Protein AF-A0A9C8ADL3-F1 (afdb_monomer_lite)

Radius of gyration: 24.38 Å; chains: 1; bounding box: 55×77×60 Å

Secondary structure (DSSP, 8-state):
----------------------S--HHIIIIIHHHIIIIIHHHHEEEHHHHHHHIIIIITTSS-EEEETTEE--HHHHHHHHTSTTTS-TTS-GGGSHHHHTTB-GGGT----TT--SBS-TT-HHHHHHHHHHHHHHHHS---PPPPPHHHHHIIIIIHHHHHHTTTT-HHHHSTTSSSS---PPPPTTS---HHHHHHHHHHHH-SSS----TTS-GGG-HHHHTTS-GGGT----TT-SSSS-S-TTSHHHHHHHHHHHHHHHHHHHH-EETTEE---TTT-TT-----

Structure (mmCIF, N/CA/C/O backbone):
data_AF-A0A9C8ADL3-F1
#
_entry.id   AF-A0A9C8ADL3-F1
#
loop_
_atom_site.group_PDB
_atom_site.id
_atom_site.type_symbol
_atom_site.label_atom_id
_atom_site.label_alt_id
_atom_site.label_comp_id
_atom_site.label_asym_id
_atom_site.label_entity_id
_atom_site.label_seq_id
_atom_site.pdbx_PDB_ins_code
_atom_site.Cartn_x
_atom_site.Cartn_y
_atom_site.Cartn_z
_atom_site.occupancy
_atom_site.B_iso_or_equiv
_atom_site.auth_seq_id
_atom_site.auth_comp_id
_atom_site.auth_asym_id
_atom_site.auth_atom_id
_atom_site.pdbx_PDB_model_num
ATOM 1 N N . MET A 1 1 ? -9.160 61.317 -14.140 1.00 35.12 1 MET A N 1
ATOM 2 C CA . MET A 1 1 ? -10.364 60.734 -14.774 1.00 35.12 1 MET A CA 1
ATOM 3 C C . MET A 1 1 ? -10.102 59.266 -15.064 1.00 35.12 1 MET A C 1
ATOM 5 O O . MET A 1 1 ? -9.195 58.989 -15.830 1.00 35.12 1 MET A O 1
ATOM 9 N N . GLY A 1 2 ? -10.900 58.377 -14.459 1.00 31.22 2 GLY A N 1
ATOM 10 C CA . GLY A 1 2 ? -11.045 56.953 -14.808 1.00 31.22 2 GLY A CA 1
ATOM 11 C C . GLY A 1 2 ? -9.934 56.020 -14.309 1.00 31.22 2 GLY A C 1
ATOM 12 O O . GLY A 1 2 ? -8.771 56.368 -14.370 1.00 31.22 2 GLY A O 1
ATOM 13 N N . LYS A 1 3 ? -10.192 54.815 -13.805 1.00 31.92 3 LYS A N 1
ATOM 14 C CA . LYS A 1 3 ? -11.420 54.068 -13.500 1.00 31.92 3 LYS A CA 1
ATOM 15 C C . LYS A 1 3 ? -11.021 53.082 -12.393 1.00 31.92 3 LYS A C 1
ATOM 17 O O . LYS A 1 3 ? -10.017 52.392 -12.513 1.00 31.92 3 LYS A O 1
ATOM 22 N N . CYS A 1 4 ? -11.799 53.054 -11.317 1.00 30.00 4 CYS A N 1
ATOM 23 C CA . CYS A 1 4 ? -11.664 52.102 -10.221 1.00 30.00 4 CYS A CA 1
ATOM 24 C C . CYS A 1 4 ? -12.138 50.728 -10.722 1.00 30.00 4 CYS A C 1
ATOM 26 O O . CYS A 1 4 ? -13.312 50.577 -11.069 1.00 30.00 4 CYS A O 1
ATOM 28 N N . LEU A 1 5 ? -11.227 49.757 -10.829 1.00 31.70 5 LEU A N 1
ATOM 29 C CA . LEU A 1 5 ? -11.566 48.381 -11.180 1.00 31.70 5 LEU A CA 1
ATOM 30 C C . LEU A 1 5 ? -12.008 47.661 -9.899 1.00 31.70 5 LEU A C 1
ATOM 32 O O . LEU A 1 5 ? -11.201 47.349 -9.028 1.00 31.70 5 LEU A O 1
ATOM 36 N N . LYS A 1 6 ? -13.320 47.457 -9.765 1.00 31.28 6 LYS A N 1
ATOM 37 C CA . LYS A 1 6 ? -13.919 46.582 -8.753 1.00 31.28 6 LYS A CA 1
ATOM 38 C C . LYS A 1 6 ? -13.510 45.139 -9.058 1.00 31.28 6 LYS A C 1
ATOM 40 O O . LYS A 1 6 ? -14.030 44.554 -10.004 1.00 31.28 6 LYS A O 1
ATOM 45 N N . CYS A 1 7 ? -12.627 44.562 -8.247 1.00 29.12 7 CYS A N 1
ATOM 46 C CA . CYS A 1 7 ? -12.485 43.111 -8.165 1.00 29.12 7 CYS A CA 1
ATOM 47 C C . CYS A 1 7 ? -13.755 42.547 -7.520 1.00 29.12 7 CYS A C 1
ATOM 49 O O . CYS A 1 7 ? -14.007 42.739 -6.331 1.00 29.12 7 CYS A O 1
ATOM 51 N N . ILE A 1 8 ? -14.584 41.893 -8.331 1.00 31.95 8 ILE A N 1
ATOM 52 C CA . ILE A 1 8 ? -15.700 41.077 -7.863 1.00 31.95 8 ILE A CA 1
ATOM 53 C C . ILE A 1 8 ? -15.078 39.789 -7.322 1.00 31.95 8 ILE A C 1
ATOM 55 O O . ILE A 1 8 ? -14.715 38.898 -8.084 1.00 31.95 8 ILE A O 1
ATOM 59 N N . PHE A 1 9 ? -14.916 39.707 -6.002 1.00 27.59 9 PHE A N 1
ATOM 60 C CA . PHE A 1 9 ? -14.673 38.435 -5.334 1.00 27.59 9 PHE A CA 1
ATOM 61 C C . PHE A 1 9 ? -15.978 37.641 -5.371 1.00 27.59 9 PHE A C 1
ATOM 63 O O . PHE A 1 9 ? -16.888 37.876 -4.576 1.00 27.59 9 PHE A O 1
ATOM 70 N N . ILE A 1 10 ? -16.084 36.712 -6.320 1.00 32.97 10 ILE A N 1
ATOM 71 C CA . ILE A 1 10 ? -17.058 35.627 -6.232 1.00 32.97 10 ILE A CA 1
ATOM 72 C C . ILE A 1 10 ? -16.533 34.712 -5.127 1.00 32.97 10 ILE A C 1
ATOM 74 O O . ILE A 1 10 ? -15.647 33.890 -5.346 1.00 32.97 10 ILE A O 1
ATOM 78 N N . SER A 1 11 ? -17.021 34.925 -3.906 1.00 32.59 11 SER A N 1
ATOM 79 C CA . SER A 1 11 ? -16.820 33.985 -2.811 1.00 32.59 11 SER A CA 1
ATOM 80 C C . SER A 1 11 ? -17.610 32.728 -3.162 1.00 32.59 11 SER A C 1
ATOM 82 O O . SER A 1 11 ? -18.823 32.663 -2.971 1.00 32.59 11 SER A O 1
ATOM 84 N N . ALA A 1 12 ? -16.931 31.748 -3.753 1.00 33.59 12 ALA A N 1
ATOM 85 C CA . ALA A 1 12 ? -17.416 30.383 -3.753 1.00 33.59 12 ALA A CA 1
ATOM 86 C C . ALA A 1 12 ? -17.357 29.919 -2.297 1.00 33.59 12 ALA A C 1
ATOM 88 O O . ALA A 1 12 ? -16.305 29.525 -1.794 1.00 33.59 12 ALA A O 1
ATOM 89 N N . SER A 1 13 ? -18.477 30.049 -1.588 1.00 33.00 13 SER A N 1
ATOM 90 C CA . SER A 1 13 ? -18.679 29.361 -0.324 1.00 33.00 13 SER A CA 1
ATOM 91 C C . SER A 1 13 ? -18.608 27.865 -0.615 1.00 33.00 13 SER A C 1
ATOM 93 O O . SER A 1 13 ? -19.588 27.253 -1.033 1.00 33.00 13 SER A O 1
ATOM 95 N N . ILE A 1 14 ? -17.420 27.288 -0.440 1.00 35.03 14 ILE A N 1
ATOM 96 C CA . ILE A 1 14 ? -17.261 25.852 -0.265 1.00 35.03 14 ILE A CA 1
ATOM 97 C C . ILE A 1 14 ? -18.040 25.537 1.003 1.00 35.03 14 ILE A C 1
ATOM 99 O O . ILE A 1 14 ? -17.614 25.842 2.117 1.00 35.03 14 ILE A O 1
ATOM 103 N N . VAL A 1 15 ? -19.235 24.987 0.818 1.00 29.53 15 VAL A N 1
ATOM 104 C CA . VAL A 1 15 ? -19.944 24.294 1.880 1.00 29.53 15 VAL A CA 1
ATOM 105 C C . VAL A 1 15 ? -19.078 23.082 2.200 1.00 29.53 15 VAL A C 1
ATOM 107 O O . VAL A 1 15 ? -19.139 22.063 1.518 1.00 29.53 15 VAL A O 1
ATOM 110 N N . LEU A 1 16 ? -18.209 23.224 3.202 1.00 33.91 16 LEU A N 1
ATOM 111 C CA . LEU A 1 16 ? -17.636 22.093 3.916 1.00 33.91 16 LEU A CA 1
ATOM 112 C C . LEU A 1 16 ? -18.820 21.369 4.549 1.00 33.91 16 LEU A C 1
ATOM 114 O O . LEU A 1 16 ? -19.292 21.727 5.628 1.00 33.91 16 LEU A O 1
ATOM 118 N N . MET A 1 17 ? -19.353 20.394 3.823 1.00 30.91 17 MET A N 1
ATOM 119 C CA . MET A 1 17 ? -20.329 19.463 4.350 1.00 30.91 17 MET A CA 1
ATOM 120 C C . MET A 1 17 ? -19.563 18.564 5.321 1.00 30.91 17 MET A C 1
ATOM 122 O O . MET A 1 17 ? -19.036 17.520 4.954 1.00 30.91 17 MET A O 1
ATOM 126 N N . SER A 1 18 ? -19.412 19.039 6.557 1.00 35.31 18 SER A N 1
ATOM 127 C CA . SER A 1 18 ? -18.932 18.229 7.667 1.00 35.31 18 SER A CA 1
ATOM 128 C C . SER A 1 18 ? -19.990 17.159 7.909 1.00 35.31 18 SER A C 1
ATOM 130 O O . SER A 1 18 ? -20.979 17.398 8.602 1.00 35.31 18 SER A O 1
ATOM 132 N N . CYS A 1 19 ? -19.827 15.995 7.279 1.00 38.03 19 CYS A N 1
ATOM 133 C CA . CYS A 1 19 ? -20.552 14.796 7.669 1.00 38.03 19 CYS A CA 1
ATOM 134 C C . CYS A 1 19 ? -20.162 14.505 9.118 1.00 38.03 19 CYS A C 1
ATOM 136 O O . CYS A 1 19 ? -19.070 14.006 9.389 1.00 38.03 19 CYS A O 1
ATOM 138 N N . ASN A 1 20 ? -21.035 14.861 10.060 1.00 43.66 20 ASN A N 1
ATOM 139 C CA . ASN A 1 20 ? -20.911 14.433 11.444 1.00 43.66 20 ASN A CA 1
ATOM 140 C C . ASN A 1 20 ? -21.044 12.905 11.461 1.00 43.66 20 ASN A C 1
ATOM 142 O O . ASN A 1 20 ? -22.150 12.372 11.455 1.00 43.66 20 ASN A O 1
ATOM 146 N N . LYS A 1 21 ? -19.904 12.207 11.429 1.00 56.41 21 LYS A N 1
ATOM 147 C CA . LYS A 1 21 ? -19.811 10.764 11.652 1.00 56.41 21 LYS A CA 1
ATOM 148 C C . LYS A 1 21 ? -20.147 10.525 13.138 1.00 56.41 21 LYS A C 1
ATOM 150 O O . LYS A 1 21 ? -19.269 10.653 13.989 1.00 56.41 21 LYS A O 1
ATOM 155 N N . THR A 1 22 ? -21.421 10.302 13.469 1.00 55.00 22 THR A N 1
ATOM 156 C CA . THR A 1 22 ? -21.892 10.069 14.849 1.00 55.00 22 THR A CA 1
ATOM 157 C C . THR A 1 22 ? -21.856 8.584 15.214 1.00 55.00 22 THR A C 1
ATOM 159 O O . THR A 1 22 ? -21.991 7.713 14.360 1.00 55.00 22 THR A O 1
ATOM 162 N N . SER A 1 23 ? -21.677 8.297 16.504 1.00 56.31 23 SER A N 1
ATOM 163 C CA . SER A 1 23 ? -21.454 6.963 17.078 1.00 56.31 23 SER A CA 1
ATOM 164 C C . SER A 1 23 ? -22.718 6.123 17.322 1.00 56.31 23 SER A C 1
ATOM 166 O O . SER A 1 23 ? -22.637 5.112 18.017 1.00 56.31 23 SER A O 1
ATOM 168 N N . ASP A 1 24 ? -23.869 6.465 16.730 1.00 60.22 24 ASP A N 1
ATOM 169 C CA . ASP A 1 24 ? -25.146 5.740 16.922 1.00 60.22 24 ASP A CA 1
ATOM 170 C C . ASP A 1 24 ? -25.152 4.310 16.323 1.00 60.22 24 ASP A C 1
ATOM 172 O O . ASP A 1 24 ? -26.177 3.622 16.285 1.00 60.22 24 ASP A O 1
ATOM 176 N N . ASP A 1 25 ? -23.998 3.818 15.868 1.00 76.00 25 ASP A N 1
ATOM 177 C CA . ASP A 1 25 ? -23.827 2.459 15.386 1.00 76.00 25 ASP A CA 1
ATOM 178 C C . ASP A 1 25 ? -23.813 1.453 16.556 1.00 76.00 25 ASP A C 1
ATOM 180 O O . ASP A 1 25 ? -22.826 1.249 17.276 1.00 76.00 25 ASP A O 1
ATOM 184 N N . THR A 1 26 ? -24.951 0.774 16.722 1.00 87.44 26 THR A N 1
ATOM 185 C CA . THR A 1 26 ? -25.123 -0.301 17.708 1.00 87.44 26 THR A CA 1
ATOM 186 C C . THR A 1 26 ? -24.165 -1.469 17.449 1.00 87.44 26 THR A C 1
ATOM 188 O O . THR A 1 26 ? -23.713 -2.104 18.403 1.00 87.44 26 THR A O 1
ATOM 191 N N . PHE A 1 27 ? -23.809 -1.762 16.193 1.00 94.19 27 PHE A N 1
ATOM 192 C CA . PHE A 1 27 ? -22.836 -2.806 15.867 1.00 94.19 27 PHE A CA 1
ATOM 193 C C . PHE A 1 27 ? -21.442 -2.405 16.347 1.00 94.19 27 PHE A C 1
ATOM 195 O O . PHE A 1 27 ? -20.792 -3.191 17.036 1.00 94.19 27 PHE A O 1
ATOM 202 N N . PHE A 1 28 ? -21.009 -1.172 16.070 1.00 95.75 28 PHE A N 1
ATOM 203 C CA . PHE A 1 28 ? -19.722 -0.669 16.556 1.00 95.75 28 PHE A CA 1
ATOM 204 C C . PHE A 1 28 ? -19.628 -0.768 18.083 1.00 95.75 28 PHE A C 1
ATOM 206 O O . PHE A 1 28 ? -18.726 -1.411 18.623 1.00 95.75 28 PHE A O 1
ATOM 213 N N . THR A 1 29 ? -20.623 -0.222 18.781 1.00 94.75 29 THR A N 1
ATOM 214 C CA . THR A 1 29 ? -20.632 -0.176 20.249 1.00 94.75 29 THR A CA 1
ATOM 215 C C . THR A 1 29 ? -20.685 -1.570 20.880 1.00 94.75 29 THR A C 1
ATOM 217 O O . THR A 1 29 ? -20.018 -1.827 21.876 1.00 94.75 29 THR A O 1
ATOM 220 N N . THR A 1 30 ? -21.462 -2.503 20.320 1.00 95.69 30 THR A N 1
ATOM 221 C CA . THR A 1 30 ? -21.682 -3.818 20.956 1.00 95.69 30 THR A CA 1
ATOM 222 C C . THR A 1 30 ? -20.749 -4.923 20.469 1.00 95.69 30 THR A C 1
ATOM 224 O O . THR A 1 30 ? -20.631 -5.948 21.143 1.00 95.69 30 THR A O 1
ATOM 227 N N . LYS A 1 31 ? -20.110 -4.760 19.304 1.00 97.50 31 LYS A N 1
ATOM 228 C CA . LYS A 1 31 ? -19.266 -5.791 18.676 1.00 97.50 31 LYS A CA 1
ATOM 229 C C . LYS A 1 31 ? -17.822 -5.352 18.487 1.00 97.50 31 LYS A C 1
ATOM 231 O O . LYS A 1 31 ? -16.934 -6.160 18.722 1.00 97.50 31 LYS A O 1
ATOM 236 N N . VAL A 1 32 ? -17.578 -4.100 18.104 1.00 98.00 32 VAL A N 1
ATOM 237 C CA . VAL A 1 32 ? -16.222 -3.608 17.806 1.00 98.00 32 VAL A CA 1
ATOM 238 C C . VAL A 1 32 ? -15.523 -3.085 19.054 1.00 98.00 32 VAL A C 1
ATOM 240 O O . VAL A 1 32 ? -14.397 -3.495 19.324 1.00 98.00 32 VAL A O 1
ATOM 243 N N . VAL A 1 33 ? -16.186 -2.246 19.854 1.00 97.38 33 VAL A N 1
ATOM 244 C CA . VAL A 1 33 ? -15.619 -1.692 21.100 1.00 97.38 33 VAL A CA 1
ATOM 245 C C . VAL A 1 33 ? -15.047 -2.785 22.019 1.00 97.38 33 VAL A C 1
ATOM 247 O O . VAL A 1 33 ? -13.890 -2.647 22.415 1.00 97.38 33 VAL A O 1
ATOM 250 N N . PRO A 1 34 ? -15.735 -3.919 22.282 1.00 97.69 34 PRO A N 1
ATOM 251 C CA . PRO A 1 34 ? -15.157 -4.999 23.088 1.00 97.69 34 PRO A CA 1
ATOM 252 C C . PRO A 1 34 ? -13.870 -5.605 22.505 1.00 97.69 34 PRO A C 1
ATOM 254 O O . PRO A 1 34 ? -13.001 -6.048 23.252 1.00 97.69 34 PRO A O 1
ATOM 257 N N . ILE A 1 35 ? -13.724 -5.640 21.177 1.00 98.06 35 ILE A N 1
ATOM 258 C CA . ILE A 1 35 ? -12.505 -6.134 20.522 1.00 98.06 35 ILE A CA 1
ATOM 259 C C . ILE A 1 35 ? -11.363 -5.137 20.740 1.00 98.06 35 ILE A C 1
ATOM 261 O O . ILE A 1 35 ? -10.262 -5.544 21.111 1.00 98.06 35 ILE A O 1
ATOM 265 N N . LEU A 1 36 ? -11.631 -3.838 20.562 1.00 97.50 36 LEU A N 1
ATOM 266 C CA . LEU A 1 36 ? -10.644 -2.776 20.775 1.00 97.50 36 LEU A CA 1
ATOM 267 C C . LEU A 1 36 ? -10.179 -2.724 22.238 1.00 97.50 36 LEU A C 1
ATOM 269 O O . LEU A 1 36 ? -8.977 -2.625 22.486 1.00 97.50 36 LEU A O 1
ATOM 273 N N . GLU A 1 37 ? -11.099 -2.876 23.193 1.00 96.81 37 GLU A N 1
ATOM 274 C CA . GLU A 1 37 ? -10.783 -3.016 24.621 1.00 96.81 37 GLU A CA 1
ATOM 275 C C . GLU A 1 37 ? -9.851 -4.204 24.883 1.00 96.81 37 GLU A C 1
ATOM 277 O O . GLU A 1 37 ? -8.796 -4.054 25.493 1.00 96.81 37 GLU A O 1
ATOM 282 N N . ASN A 1 38 ? -10.212 -5.391 24.396 1.00 96.50 38 ASN A N 1
ATOM 283 C CA . ASN A 1 38 ? -9.509 -6.617 24.767 1.00 96.50 38 ASN A CA 1
ATOM 284 C C . ASN A 1 38 ? -8.171 -6.809 24.043 1.00 96.50 38 ASN A C 1
ATOM 286 O O . ASN A 1 38 ? -7.288 -7.480 24.575 1.00 96.50 38 ASN A O 1
ATOM 290 N N . LYS A 1 39 ? -8.031 -6.288 22.819 1.00 95.94 39 LYS A N 1
ATOM 291 C CA . LYS A 1 39 ? -6.870 -6.573 21.960 1.00 95.94 39 LYS A CA 1
ATOM 292 C C . LYS A 1 39 ? -5.992 -5.362 21.670 1.00 95.94 39 LYS A C 1
ATOM 294 O O . LYS A 1 39 ? -4.806 -5.537 21.417 1.00 95.94 39 LYS A O 1
ATOM 299 N N . CYS A 1 40 ? -6.542 -4.148 21.689 1.00 96.44 40 CYS A N 1
ATOM 300 C CA . CYS A 1 40 ? -5.821 -2.946 21.254 1.00 96.44 40 CYS A CA 1
ATOM 301 C C . CYS A 1 40 ? -5.490 -1.998 22.415 1.00 96.44 40 CYS A C 1
ATOM 303 O O . CYS A 1 40 ? -4.485 -1.285 22.366 1.00 96.44 40 CYS A O 1
ATOM 305 N N . ALA A 1 41 ? -6.303 -1.998 23.472 1.00 96.38 41 ALA A N 1
ATOM 306 C CA . ALA A 1 41 ? -6.219 -1.027 24.557 1.00 96.38 41 ALA A CA 1
ATOM 307 C C . ALA A 1 41 ? -4.901 -1.080 25.344 1.00 96.38 41 ALA A C 1
ATOM 309 O O . ALA A 1 41 ? -4.466 -0.059 25.859 1.00 96.38 41 ALA A O 1
ATOM 310 N N . THR A 1 42 ? -4.203 -2.220 25.373 1.00 94.06 42 THR A N 1
ATOM 311 C CA . THR A 1 42 ? -2.882 -2.324 26.017 1.00 94.06 42 THR A CA 1
ATOM 312 C C . THR A 1 42 ? -1.851 -1.352 25.432 1.00 94.06 42 THR A C 1
ATOM 314 O O . THR A 1 42 ? -0.973 -0.891 26.156 1.00 94.06 42 THR A O 1
ATOM 317 N N . CYS A 1 43 ? -1.940 -1.035 24.135 1.00 95.25 43 CYS A N 1
ATOM 318 C CA . CYS A 1 43 ? -1.012 -0.113 23.469 1.00 95.25 43 CYS A CA 1
ATOM 319 C C . CYS A 1 43 ? -1.649 1.226 23.086 1.00 95.25 43 CYS A C 1
ATOM 321 O O . CYS A 1 43 ? -0.930 2.216 22.966 1.00 95.25 43 CYS A O 1
ATOM 323 N N . HIS A 1 44 ? -2.965 1.251 22.871 1.00 96.19 44 HIS A N 1
ATOM 324 C CA . HIS A 1 44 ? -3.696 2.411 22.353 1.00 96.19 44 HIS A CA 1
ATOM 325 C C . HIS A 1 44 ? -4.619 3.068 23.389 1.00 96.19 44 HIS A C 1
ATOM 327 O O . HIS A 1 44 ? -5.090 4.184 23.187 1.00 96.19 44 HIS A O 1
ATOM 333 N N . GLY A 1 45 ? -4.879 2.394 24.505 1.00 96.88 45 GLY A N 1
ATOM 334 C CA . GLY A 1 45 ? -5.699 2.920 25.580 1.00 96.88 45 GLY A CA 1
ATOM 335 C C . GLY A 1 45 ? -4.887 3.785 26.535 1.00 96.88 45 GLY A C 1
ATOM 336 O O . GLY A 1 45 ? -3.793 3.410 26.954 1.00 96.88 45 GLY A O 1
ATOM 337 N N . ILE A 1 46 ? -5.432 4.944 26.884 1.00 97.75 46 ILE A N 1
ATOM 338 C CA . ILE A 1 46 ? -4.820 5.905 27.802 1.00 97.75 46 ILE A CA 1
ATOM 339 C C . ILE A 1 46 ? -5.824 6.188 28.916 1.00 97.75 46 ILE A C 1
ATOM 341 O O . ILE A 1 46 ? -6.975 6.493 28.628 1.00 97.75 46 ILE A O 1
ATOM 345 N N . GLU A 1 47 ? -5.418 6.115 30.182 1.00 96.94 47 GLU A N 1
ATOM 346 C CA . GLU A 1 47 ? -6.326 6.428 31.295 1.00 96.94 47 GLU A CA 1
ATOM 347 C C . GLU A 1 47 ? -6.902 7.848 31.165 1.00 96.94 47 GLU A C 1
ATOM 349 O O . GLU A 1 47 ? -6.174 8.798 30.863 1.00 96.94 47 GLU A O 1
ATOM 354 N N . GLN A 1 48 ? -8.208 7.985 31.408 1.00 96.12 48 GLN A N 1
ATOM 355 C CA . GLN A 1 48 ? -9.012 9.186 31.156 1.00 96.12 48 GLN A CA 1
ATOM 356 C C . GLN A 1 48 ? -8.391 10.438 31.779 1.00 96.12 48 GLN A C 1
ATOM 358 O O . GLN A 1 48 ? -8.319 11.477 31.128 1.00 96.12 48 GLN A O 1
ATOM 363 N N . ASP A 1 49 ? -7.872 10.323 33.002 1.00 96.25 49 ASP A N 1
ATOM 364 C CA . ASP A 1 49 ? -7.259 11.434 33.740 1.00 96.25 49 ASP A CA 1
ATOM 365 C C . ASP A 1 49 ? -5.951 11.938 33.095 1.00 96.25 49 ASP A C 1
ATOM 367 O O . ASP A 1 49 ? -5.477 13.034 33.391 1.00 96.25 49 ASP A O 1
ATOM 371 N N . SER A 1 50 ? -5.348 11.138 32.210 1.00 96.62 50 SER A N 1
ATOM 372 C CA . SER A 1 50 ? -4.133 11.473 31.459 1.00 96.62 50 SER A CA 1
ATOM 373 C C . SER A 1 50 ? -4.389 11.752 29.977 1.00 96.62 50 SER A C 1
ATOM 375 O O . SER A 1 50 ? -3.488 12.265 29.309 1.00 96.62 50 SER A O 1
ATOM 377 N N . TYR A 1 51 ? -5.578 11.432 29.456 1.00 96.25 51 TYR A N 1
ATOM 378 C CA . TYR A 1 51 ? -5.863 11.447 28.021 1.00 96.25 51 TYR A CA 1
ATOM 379 C C . TYR A 1 51 ? -5.687 12.835 27.399 1.00 96.25 51 TYR A C 1
ATOM 381 O O . TYR A 1 51 ? -4.892 12.986 26.475 1.00 96.25 51 TYR A O 1
ATOM 389 N N . ASP A 1 52 ? -6.322 13.869 27.954 1.00 95.12 52 ASP A N 1
ATOM 390 C CA . ASP A 1 52 ? -6.263 15.224 27.383 1.00 95.12 52 ASP A CA 1
ATOM 391 C C . ASP A 1 52 ? -4.828 15.761 27.327 1.00 95.12 52 ASP A C 1
ATOM 393 O O . ASP A 1 52 ? -4.391 16.331 26.326 1.00 95.12 52 ASP A O 1
ATOM 397 N N . LYS A 1 53 ? -4.046 15.514 28.386 1.00 96.88 53 LYS A N 1
ATOM 398 C CA . LYS A 1 53 ? -2.629 15.891 28.439 1.00 96.88 53 LYS A CA 1
ATOM 399 C C . LYS A 1 53 ? -1.796 15.101 27.429 1.00 96.88 53 LYS A C 1
ATOM 401 O O . LYS A 1 53 ? -0.880 15.660 26.827 1.00 96.88 53 LYS A O 1
ATOM 406 N N . PHE A 1 54 ? -2.085 13.811 27.261 1.00 96.50 54 PHE A N 1
ATOM 407 C CA . PHE A 1 54 ? -1.413 12.965 26.281 1.00 96.50 54 PHE A CA 1
ATOM 408 C C . PHE A 1 54 ? -1.686 13.462 24.855 1.00 96.50 54 PHE A C 1
ATOM 410 O O . PHE A 1 54 ? -0.741 13.647 24.084 1.00 96.50 54 PHE A O 1
ATOM 417 N N . MET A 1 55 ? -2.938 13.779 24.524 1.00 95.31 55 MET A N 1
ATOM 418 C CA . MET A 1 55 ? -3.312 14.310 23.211 1.00 95.31 55 MET A CA 1
ATOM 419 C C . MET A 1 55 ? -2.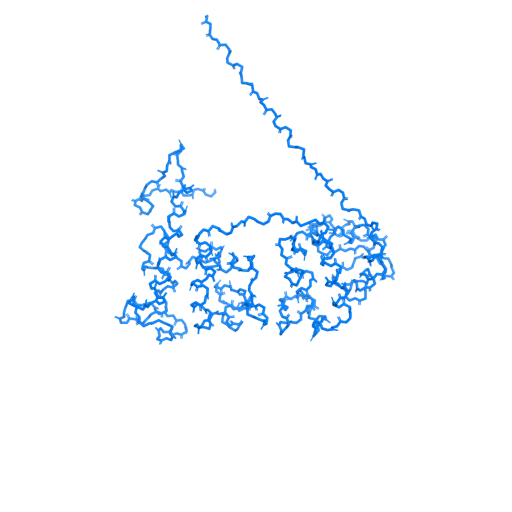675 15.680 22.946 1.00 95.31 55 MET A C 1
ATOM 421 O O . MET A 1 55 ? -2.021 15.853 21.916 1.00 95.31 55 MET A O 1
ATOM 425 N N . ALA A 1 56 ? -2.716 16.592 23.926 1.00 95.50 56 ALA A N 1
ATOM 426 C CA . ALA A 1 56 ? -2.087 17.915 23.843 1.00 95.50 56 ALA A CA 1
ATOM 427 C C . ALA A 1 56 ? -0.553 17.879 23.667 1.00 95.50 56 ALA A C 1
ATOM 429 O O . ALA A 1 56 ? 0.053 18.894 23.332 1.00 95.50 56 ALA A O 1
ATOM 430 N N . SER A 1 57 ? 0.096 16.725 23.873 1.00 95.88 57 SER A N 1
ATOM 431 C CA . SER A 1 57 ? 1.535 16.545 23.618 1.00 95.88 57 SER A CA 1
ATOM 432 C C . SER A 1 57 ? 1.883 16.190 22.162 1.00 95.88 57 SER A C 1
ATOM 434 O O . SER A 1 57 ? 3.025 15.836 21.873 1.00 95.88 57 SER A O 1
ATOM 436 N N . GLY A 1 58 ? 0.923 16.322 21.239 1.00 93.94 58 GLY A N 1
ATOM 437 C CA . GLY A 1 58 ? 1.122 16.100 19.804 1.00 93.94 58 GLY A CA 1
ATOM 438 C C . GLY A 1 58 ? 0.760 14.692 19.330 1.00 93.94 58 GLY A C 1
ATOM 439 O O . GLY A 1 58 ? 1.238 14.264 18.282 1.00 93.94 58 GLY A O 1
ATOM 440 N N . ASN A 1 59 ? -0.080 13.974 20.084 1.00 92.94 59 ASN A N 1
ATOM 441 C CA . ASN A 1 59 ? -0.592 12.652 19.695 1.00 92.94 59 ASN A CA 1
ATOM 442 C C . ASN A 1 59 ? -1.950 12.726 18.970 1.00 92.94 59 ASN A C 1
ATOM 444 O O . ASN A 1 59 ? -2.592 11.703 18.735 1.00 92.94 59 ASN A O 1
ATOM 448 N N . GLU A 1 60 ? -2.387 13.927 18.591 1.00 87.62 60 GLU A N 1
ATOM 449 C CA . GLU A 1 60 ? -3.568 14.137 17.753 1.00 87.62 60 GLU A CA 1
ATOM 450 C C . GLU A 1 60 ? -3.445 13.391 16.415 1.00 87.62 60 GLU A C 1
ATOM 452 O O . GLU A 1 60 ? -2.387 13.365 15.787 1.00 87.62 60 GLU A O 1
ATOM 457 N N . GLY A 1 61 ? -4.530 12.739 15.990 1.00 85.06 61 GLY A N 1
ATOM 458 C CA . GLY A 1 61 ? -4.576 11.952 14.752 1.00 85.06 61 GLY A CA 1
ATOM 459 C C . GLY A 1 61 ? -3.962 10.549 14.839 1.00 85.06 61 GLY A C 1
ATOM 460 O O . GLY A 1 61 ? -4.145 9.752 13.917 1.00 85.06 61 GLY A O 1
ATOM 461 N N . TYR A 1 62 ? -3.283 10.190 15.933 1.00 91.44 62 TYR A N 1
ATOM 462 C CA . TYR A 1 62 ? -2.863 8.808 16.183 1.00 91.44 62 TYR A CA 1
ATOM 463 C C . TYR A 1 62 ? -4.011 7.960 16.745 1.00 91.44 62 TYR A C 1
ATOM 465 O O . TYR A 1 62 ? -5.039 8.468 17.190 1.00 91.44 62 TYR A O 1
ATOM 473 N N . PHE A 1 63 ? -3.835 6.639 16.716 1.00 95.31 63 PHE A N 1
ATOM 474 C CA . PHE A 1 63 ? -4.826 5.700 17.229 1.00 95.31 63 PHE A CA 1
ATOM 475 C C . PHE A 1 63 ? -4.713 5.603 18.752 1.00 95.31 63 PHE A C 1
ATOM 477 O O . PHE A 1 63 ? -4.055 4.703 19.259 1.00 95.31 63 PHE A O 1
ATOM 484 N N . TYR A 1 64 ? -5.298 6.546 19.483 1.00 96.06 64 TYR A N 1
ATOM 485 C CA . TYR A 1 64 ? -5.372 6.499 20.943 1.00 96.06 64 TYR A CA 1
ATOM 486 C C . TYR A 1 64 ? -6.778 6.840 21.418 1.00 96.06 64 TYR A C 1
ATOM 488 O O . TYR A 1 64 ? -7.492 7.589 20.755 1.00 96.06 64 TYR A O 1
ATOM 496 N N . PHE A 1 65 ? -7.184 6.269 22.551 1.00 96.25 65 PHE A N 1
ATOM 497 C CA . PHE A 1 65 ? -8.525 6.460 23.096 1.00 96.25 65 PHE A CA 1
ATOM 498 C C . PHE A 1 65 ? -8.545 6.391 24.624 1.00 96.25 65 PHE A C 1
ATOM 500 O O . PHE A 1 65 ? -7.717 5.689 25.218 1.00 96.25 65 PHE A O 1
ATOM 507 N N . PRO A 1 66 ? -9.479 7.109 25.274 1.00 97.12 66 PRO A N 1
ATOM 508 C CA . PRO A 1 66 ? -9.534 7.156 26.720 1.00 97.12 66 PRO A CA 1
ATOM 509 C C . PRO A 1 66 ? -10.128 5.873 27.306 1.00 97.12 66 PRO A C 1
ATOM 511 O O . PRO A 1 66 ? -11.127 5.333 26.818 1.00 97.12 66 PRO A O 1
ATOM 514 N N . LEU A 1 67 ? -9.528 5.427 28.404 1.00 97.50 67 LEU A N 1
ATOM 515 C CA . LEU A 1 67 ? -9.991 4.324 29.227 1.00 97.50 67 LEU A CA 1
ATOM 516 C C . LEU A 1 67 ? -10.345 4.798 30.634 1.00 97.50 67 LEU A C 1
ATOM 518 O O . LEU A 1 67 ? -9.746 5.733 31.155 1.00 97.50 67 LEU A O 1
ATOM 522 N N . LYS A 1 68 ? -11.249 4.085 31.295 1.00 96.88 68 LYS A N 1
ATOM 523 C CA . LYS A 1 68 ? -11.387 4.103 32.750 1.00 96.88 68 LYS A CA 1
ATOM 524 C C . LYS A 1 68 ? -11.510 2.672 33.228 1.00 96.88 68 LYS A C 1
ATOM 526 O O . LYS A 1 68 ? -12.396 1.953 32.771 1.00 96.88 68 LYS A O 1
ATOM 531 N N . GLU A 1 69 ? -10.615 2.255 34.119 1.00 93.06 69 GLU A N 1
ATOM 532 C CA . GLU A 1 69 ? -10.612 0.887 34.663 1.00 93.06 69 GLU A CA 1
ATOM 533 C C . GLU A 1 69 ? -10.567 -0.182 33.548 1.00 93.06 69 GLU A C 1
ATOM 535 O O . GLU A 1 69 ? -11.239 -1.212 33.604 1.00 93.06 69 GLU A O 1
ATOM 540 N N . GLY A 1 70 ? -9.789 0.084 32.490 1.00 89.50 70 GLY A N 1
ATOM 541 C CA . GLY A 1 70 ? -9.637 -0.816 31.342 1.00 89.50 70 GLY A CA 1
ATOM 542 C C . GLY A 1 70 ? -10.812 -0.837 30.354 1.00 89.50 70 GLY A C 1
ATOM 543 O O . GLY A 1 70 ? -10.805 -1.655 29.437 1.00 89.50 70 GLY A O 1
ATOM 544 N N . ARG A 1 71 ? -11.812 0.039 30.515 1.00 96.38 71 ARG A N 1
ATOM 545 C CA . ARG A 1 71 ? -12.969 0.162 29.613 1.00 96.38 71 ARG A CA 1
ATOM 546 C C . ARG A 1 71 ? -12.941 1.461 28.836 1.00 96.38 71 ARG A C 1
ATOM 548 O O . ARG A 1 71 ? -12.580 2.494 29.390 1.00 96.38 71 ARG A O 1
ATOM 555 N N . ILE A 1 72 ? -13.370 1.424 27.581 1.00 96.38 72 ILE A N 1
ATOM 556 C CA . ILE A 1 72 ? -13.556 2.627 26.772 1.00 96.38 72 ILE A CA 1
ATOM 557 C C . ILE A 1 72 ? -14.725 3.419 27.358 1.00 96.38 72 ILE A C 1
ATOM 559 O O . ILE A 1 72 ? -15.837 2.910 27.483 1.00 96.38 72 ILE A O 1
ATOM 563 N N . VAL A 1 73 ? -14.470 4.678 27.710 1.00 94.75 73 VAL A N 1
ATOM 564 C CA . VAL A 1 73 ? -15.477 5.575 28.310 1.00 94.75 73 VAL A CA 1
ATOM 565 C C . VAL A 1 73 ? -16.014 6.633 27.355 1.00 94.75 73 VAL A C 1
ATOM 567 O O . VAL A 1 73 ? -17.031 7.254 27.650 1.00 94.75 73 VAL A O 1
ATOM 570 N N . ASP A 1 74 ? -15.373 6.799 26.200 1.00 94.31 74 ASP A N 1
ATOM 571 C CA . ASP A 1 74 ? -15.795 7.723 25.151 1.00 94.31 74 ASP A CA 1
ATOM 572 C C . ASP A 1 74 ? -15.879 6.989 23.806 1.00 94.31 74 ASP A C 1
ATOM 574 O O . ASP A 1 74 ? -14.908 6.889 23.047 1.00 94.31 74 ASP A O 1
ATOM 578 N N . VAL A 1 75 ? -17.067 6.439 23.536 1.00 94.06 75 VAL A N 1
ATOM 579 C CA . VAL A 1 75 ? -17.368 5.688 22.307 1.00 94.06 75 VAL A CA 1
ATOM 580 C C . VAL A 1 75 ? -17.289 6.588 21.070 1.00 94.06 75 VAL A C 1
ATOM 582 O O . VAL A 1 75 ? -16.881 6.135 20.001 1.00 94.06 75 VAL A O 1
ATOM 585 N N . GLU A 1 76 ? -17.650 7.866 21.199 1.00 93.12 76 GLU A N 1
ATOM 586 C CA . GLU A 1 76 ? -17.618 8.813 20.085 1.00 93.12 76 GLU A CA 1
ATOM 587 C C . GLU A 1 76 ? -16.180 9.094 19.644 1.00 93.12 76 GLU A C 1
ATOM 589 O O . GLU A 1 76 ? -15.878 9.050 18.448 1.00 93.12 76 GLU A O 1
ATOM 594 N N . THR A 1 77 ? -15.276 9.310 20.600 1.00 92.38 77 THR A N 1
ATOM 595 C CA . THR A 1 77 ? -13.853 9.501 20.311 1.00 92.38 77 THR A CA 1
ATOM 596 C C . THR A 1 77 ? -13.243 8.271 19.645 1.00 92.38 77 THR A C 1
ATOM 598 O O . THR A 1 77 ? -12.626 8.413 18.586 1.00 92.38 77 THR A O 1
ATOM 601 N N . ILE A 1 78 ? -13.448 7.058 20.185 1.00 94.12 78 ILE A N 1
ATOM 602 C CA . ILE A 1 78 ? -12.886 5.851 19.551 1.00 94.12 78 ILE A CA 1
ATOM 603 C C . ILE A 1 78 ? -13.476 5.608 18.156 1.00 94.12 78 ILE A C 1
ATOM 605 O O . ILE A 1 78 ? -12.754 5.190 17.251 1.00 94.12 78 ILE A O 1
ATOM 609 N N . TYR A 1 79 ? -14.759 5.908 17.939 1.00 95.06 79 TYR A N 1
ATOM 610 C CA . TYR A 1 79 ? -15.371 5.805 16.617 1.00 95.06 79 TYR A CA 1
ATOM 611 C C . TYR A 1 79 ? -14.668 6.737 15.621 1.00 95.06 79 TYR A C 1
ATOM 613 O O . TYR A 1 79 ? -14.162 6.271 14.599 1.00 95.06 79 TYR A O 1
ATOM 621 N N . LYS A 1 80 ? -14.528 8.027 15.962 1.00 93.00 80 LYS A N 1
ATOM 622 C CA . LYS A 1 80 ? -13.873 9.033 15.108 1.00 93.00 80 LYS A CA 1
ATOM 623 C C . LYS A 1 80 ? -12.428 8.681 14.776 1.00 93.00 80 LYS A C 1
ATOM 625 O O . LYS A 1 80 ? -12.034 8.792 13.616 1.00 93.00 80 LYS A O 1
ATOM 630 N N . VAL A 1 81 ? -11.637 8.241 15.758 1.00 93.56 81 VAL A N 1
ATOM 631 C CA . VAL A 1 81 ? -10.250 7.846 15.472 1.00 93.56 81 VAL A CA 1
ATOM 632 C C . VAL A 1 81 ? -10.202 6.556 14.658 1.00 93.56 81 VAL A C 1
ATOM 634 O O . VAL A 1 81 ? -9.345 6.457 13.793 1.00 93.56 81 VAL A O 1
ATOM 637 N N . SER A 1 82 ? -11.123 5.603 14.842 1.00 95.19 82 SER A N 1
ATOM 638 C CA . SER A 1 82 ? -11.130 4.336 14.090 1.00 95.19 82 SER A CA 1
ATOM 639 C C . SER A 1 82 ? -11.449 4.509 12.602 1.00 95.19 82 SER A C 1
ATOM 641 O O . SER A 1 82 ? -10.894 3.781 11.786 1.00 95.19 82 SER A O 1
ATOM 643 N N . ILE A 1 83 ? -12.303 5.474 12.244 1.00 94.50 83 ILE A N 1
ATOM 644 C CA . ILE A 1 83 ? -12.787 5.726 10.867 1.00 94.50 83 ILE A CA 1
ATOM 645 C C . ILE A 1 83 ? -12.045 6.852 10.134 1.00 94.50 83 ILE A C 1
ATOM 647 O O . ILE A 1 83 ? -12.554 7.422 9.166 1.00 94.50 83 ILE A O 1
ATOM 651 N N . SER A 1 84 ? -10.890 7.250 10.642 1.00 92.75 84 SER A N 1
ATOM 652 C CA . SER A 1 84 ? -10.014 8.206 9.964 1.00 92.75 84 SER A CA 1
ATOM 653 C C . SER A 1 84 ? -9.408 7.592 8.699 1.00 92.75 84 SER A C 1
ATOM 655 O O . SER A 1 84 ? -9.220 6.376 8.611 1.00 92.75 84 SER A O 1
ATOM 657 N N . ASP A 1 85 ? -9.087 8.443 7.726 1.00 84.06 85 ASP A N 1
ATOM 658 C CA . ASP A 1 85 ? -8.692 8.019 6.375 1.00 84.06 85 ASP A CA 1
ATOM 659 C C . ASP A 1 85 ? -7.336 7.282 6.337 1.00 84.06 85 ASP A C 1
ATOM 661 O O . ASP A 1 85 ? -7.029 6.572 5.385 1.00 84.06 85 ASP A O 1
ATOM 665 N N . ASP A 1 86 ? -6.507 7.395 7.383 1.00 87.06 86 ASP A N 1
ATOM 666 C CA . ASP A 1 86 ? -5.283 6.596 7.523 1.00 87.06 86 ASP A CA 1
ATOM 667 C C . ASP A 1 86 ? -5.544 5.177 8.060 1.00 87.06 86 ASP A C 1
ATOM 669 O O . ASP A 1 86 ? -4.621 4.360 8.104 1.00 87.06 86 ASP A O 1
ATOM 673 N N . ARG A 1 87 ? -6.779 4.866 8.474 1.00 94.50 87 ARG A N 1
ATOM 674 C CA . ARG A 1 87 ? -7.163 3.600 9.120 1.00 94.50 87 ARG A CA 1
ATOM 675 C C . ARG A 1 87 ? -8.195 2.830 8.321 1.00 94.50 87 ARG A C 1
ATOM 677 O O . ARG A 1 87 ? -7.975 1.637 8.098 1.00 94.50 87 ARG A O 1
ATOM 684 N N . VAL A 1 88 ? -9.261 3.494 7.883 1.00 95.62 88 VAL A N 1
ATOM 685 C CA . VAL A 1 88 ? -10.254 2.939 6.960 1.00 95.62 88 VAL A CA 1
ATOM 686 C C . VAL A 1 88 ? -10.002 3.509 5.574 1.00 95.62 88 VAL A C 1
ATOM 688 O O . VAL A 1 88 ? -9.989 4.720 5.382 1.00 95.62 88 VAL A O 1
ATOM 691 N N . ASP A 1 89 ? -9.792 2.613 4.617 1.00 93.94 89 ASP A N 1
ATOM 692 C CA . ASP A 1 89 ? -9.632 2.954 3.209 1.00 93.94 89 ASP A CA 1
ATOM 693 C C . ASP A 1 89 ? -11.020 3.026 2.559 1.00 93.94 89 ASP A C 1
ATOM 695 O O . ASP A 1 89 ? -11.613 1.999 2.227 1.00 93.94 89 ASP A O 1
ATOM 699 N N . PHE A 1 90 ? -11.563 4.241 2.446 1.00 93.75 90 PHE A N 1
ATOM 700 C CA . PHE A 1 90 ? -12.884 4.499 1.858 1.00 93.75 90 PHE A CA 1
ATOM 701 C C . PHE A 1 90 ? -12.895 4.446 0.325 1.00 93.75 90 PHE A C 1
ATOM 703 O O . PHE A 1 90 ? -13.971 4.527 -0.270 1.00 93.75 90 PHE A O 1
ATOM 710 N N . ASP A 1 91 ? -11.729 4.313 -0.307 1.00 91.44 91 ASP A N 1
ATOM 711 C CA . ASP A 1 91 ? -11.571 4.219 -1.758 1.00 91.44 91 ASP A CA 1
ATOM 712 C C . ASP A 1 91 ? -11.604 2.761 -2.253 1.00 91.44 91 ASP A C 1
ATOM 714 O O . ASP A 1 91 ? -11.756 2.499 -3.445 1.00 91.44 91 ASP A O 1
ATOM 718 N N . GLU A 1 92 ? -11.491 1.780 -1.350 1.00 91.00 92 GLU A N 1
ATOM 719 C CA . GLU A 1 92 ? -11.299 0.381 -1.724 1.00 91.00 92 GLU A CA 1
ATOM 720 C C . GLU A 1 92 ? -12.030 -0.644 -0.845 1.00 91.00 92 GLU A C 1
ATOM 722 O O . GLU A 1 92 ? -12.853 -0.343 0.013 1.00 91.00 92 GLU A O 1
ATOM 727 N N . LYS A 1 93 ? -11.774 -1.934 -1.102 1.00 94.19 93 LYS A N 1
ATOM 728 C CA . LYS A 1 93 ? -12.311 -3.034 -0.296 1.00 94.19 93 LYS A CA 1
ATOM 729 C C . LYS A 1 93 ? -11.734 -2.988 1.119 1.00 94.19 93 LYS A C 1
ATOM 731 O O . LYS A 1 93 ? -10.523 -2.866 1.292 1.00 94.19 93 LYS A O 1
ATOM 736 N N . ALA A 1 94 ? -12.584 -3.270 2.109 1.00 96.50 94 ALA A N 1
ATOM 737 C CA . ALA A 1 94 ? -12.257 -3.273 3.539 1.00 96.50 94 ALA A CA 1
ATOM 738 C C . ALA A 1 94 ? -10.894 -3.888 3.882 1.00 96.50 94 ALA A C 1
ATOM 740 O O . ALA A 1 94 ? -10.120 -3.276 4.610 1.00 96.50 94 ALA A O 1
ATOM 741 N N . ARG A 1 95 ? -10.555 -5.048 3.307 1.00 95.81 95 ARG A N 1
ATOM 742 C CA . ARG A 1 95 ? -9.283 -5.755 3.539 1.00 95.81 95 ARG A CA 1
ATOM 743 C C . ARG A 1 95 ? -8.004 -4.931 3.305 1.00 95.81 95 ARG A C 1
ATOM 745 O O . ARG A 1 95 ? -6.947 -5.335 3.778 1.00 95.81 95 ARG A O 1
ATOM 752 N N . PHE A 1 96 ? -8.069 -3.820 2.568 1.00 95.75 96 PHE A N 1
ATOM 753 C CA . PHE A 1 96 ? -6.927 -2.927 2.343 1.00 95.75 96 PHE A CA 1
ATOM 754 C C . PHE A 1 96 ? -6.739 -1.876 3.449 1.00 95.75 96 PHE A C 1
ATOM 756 O O . PHE A 1 96 ? -5.648 -1.320 3.580 1.00 95.75 96 PHE A O 1
ATOM 763 N N . SER A 1 97 ? -7.752 -1.678 4.297 1.00 96.38 97 SER A N 1
ATOM 764 C CA . SER A 1 97 ? -7.735 -0.746 5.427 1.00 96.38 97 SER A CA 1
ATOM 765 C C . SER A 1 97 ? -6.644 -1.098 6.440 1.00 96.38 97 SER A C 1
ATOM 767 O O . SER A 1 97 ? -6.540 -2.242 6.895 1.00 96.38 97 SER A O 1
ATOM 769 N N . ARG A 1 98 ? -5.852 -0.104 6.864 1.00 95.19 98 ARG A N 1
ATOM 770 C CA . ARG A 1 98 ? -4.777 -0.306 7.853 1.00 95.19 98 ARG A CA 1
ATOM 771 C C . ARG A 1 98 ? -5.291 -0.796 9.199 1.00 95.19 98 ARG A C 1
ATOM 773 O O . ARG A 1 98 ? -4.576 -1.536 9.866 1.00 95.19 98 ARG A O 1
ATOM 780 N N . LEU A 1 99 ? -6.521 -0.443 9.575 1.00 96.81 99 LEU A N 1
ATOM 781 C CA . LEU A 1 99 ? -7.145 -0.947 10.797 1.00 96.81 99 LEU A CA 1
ATOM 782 C C . LEU A 1 99 ? -7.249 -2.482 10.811 1.00 96.81 99 LEU A C 1
ATOM 784 O O . LEU A 1 99 ? -7.144 -3.088 11.872 1.00 96.81 99 LEU A O 1
ATOM 788 N N . LEU A 1 100 ? -7.407 -3.110 9.640 1.00 97.56 100 LEU A N 1
ATOM 789 C CA . LEU A 1 100 ? -7.419 -4.568 9.502 1.00 97.56 100 LEU A CA 1
ATOM 790 C C . LEU A 1 100 ? -6.021 -5.138 9.261 1.00 97.56 100 LEU A C 1
ATOM 792 O O . LEU A 1 100 ? -5.721 -6.226 9.738 1.00 97.56 100 LEU A O 1
ATOM 796 N N . ARG A 1 101 ? -5.163 -4.423 8.524 1.00 96.12 101 ARG A N 1
ATOM 797 C CA . ARG A 1 101 ? -3.843 -4.935 8.123 1.00 96.12 101 ARG A CA 1
ATOM 798 C C . ARG A 1 101 ? -2.771 -4.817 9.203 1.00 96.12 101 ARG A C 1
ATOM 800 O O . ARG A 1 101 ? -1.952 -5.714 9.307 1.00 96.12 101 ARG A O 1
ATOM 807 N N . ASN A 1 102 ? -2.761 -3.751 10.001 1.00 95.31 102 ASN A N 1
ATOM 808 C CA . ASN A 1 102 ? -1.783 -3.588 11.083 1.00 95.31 102 ASN A CA 1
ATOM 809 C C . ASN A 1 102 ? -1.821 -4.745 12.102 1.00 95.31 102 ASN A C 1
ATOM 811 O O . ASN A 1 102 ? -0.766 -5.259 12.443 1.00 95.31 102 ASN A O 1
ATOM 815 N N . PRO A 1 103 ? -2.988 -5.176 12.620 1.00 96.44 103 PRO A N 1
ATOM 816 C CA . PRO A 1 103 ? -3.023 -6.256 13.604 1.00 96.44 103 PRO A CA 1
ATOM 817 C C . PRO A 1 103 ? -2.947 -7.661 12.987 1.00 96.44 103 PRO A C 1
ATOM 819 O O . PRO A 1 103 ? -2.954 -8.631 13.738 1.00 96.44 103 PRO A O 1
ATOM 822 N N . LEU A 1 104 ? -2.941 -7.800 11.660 1.00 97.19 104 LEU A N 1
ATOM 823 C CA . LEU A 1 104 ? -2.908 -9.085 10.961 1.00 97.19 104 LEU A CA 1
ATOM 824 C C . LEU A 1 104 ? -1.462 -9.465 10.634 1.00 97.19 104 LEU A C 1
ATOM 826 O O . LEU A 1 104 ? -0.662 -8.592 10.322 1.00 97.19 104 LEU A O 1
ATOM 830 N N . THR A 1 105 ? -1.143 -10.756 10.655 1.00 94.19 105 THR A N 1
ATOM 831 C CA . THR A 1 105 ? 0.182 -11.241 10.245 1.00 94.19 105 THR A CA 1
ATOM 832 C C . THR A 1 105 ? 0.422 -11.129 8.733 1.00 94.19 105 THR A C 1
ATOM 834 O O . THR A 1 105 ? -0.517 -11.181 7.927 1.00 94.19 105 THR A O 1
ATOM 837 N N . GLU A 1 106 ? 1.688 -10.981 8.328 1.00 89.31 106 GLU A N 1
ATOM 838 C CA . GLU A 1 106 ? 2.094 -10.759 6.930 1.00 89.31 106 GLU A CA 1
ATOM 839 C C . GLU A 1 106 ? 1.608 -11.868 5.980 1.00 89.31 106 GLU A C 1
ATOM 841 O O . GLU A 1 106 ? 1.175 -11.557 4.869 1.00 89.31 106 GLU A O 1
ATOM 846 N N . ASP A 1 107 ? 1.565 -13.129 6.436 1.00 90.00 107 ASP A N 1
ATOM 847 C CA . ASP A 1 107 ? 1.094 -14.284 5.646 1.00 90.00 107 ASP A CA 1
ATOM 848 C C . ASP A 1 107 ? -0.349 -14.120 5.136 1.00 90.00 107 ASP A C 1
ATOM 850 O O . ASP A 1 107 ? -0.730 -14.705 4.122 1.00 90.00 107 ASP A O 1
ATOM 854 N N . TYR A 1 108 ? -1.153 -13.292 5.810 1.00 94.38 108 TYR A N 1
ATOM 855 C CA . TYR A 1 108 ? -2.539 -12.998 5.443 1.00 94.38 108 TYR A CA 1
ATOM 856 C C . TYR A 1 108 ? -2.726 -11.574 4.886 1.00 94.38 108 TYR A C 1
ATOM 858 O O . TYR A 1 108 ? -3.851 -11.100 4.731 1.00 94.38 108 TYR A O 1
ATOM 866 N N . GLY A 1 109 ? -1.635 -10.889 4.530 1.00 92.00 109 GLY A N 1
ATOM 867 C CA . GLY A 1 109 ? -1.655 -9.526 3.986 1.00 92.00 109 GLY A CA 1
ATOM 868 C C . GLY A 1 109 ? -1.516 -8.429 5.040 1.00 92.00 109 GLY A C 1
ATOM 869 O O . GLY A 1 109 ? -1.781 -7.254 4.752 1.00 92.00 109 GLY A O 1
ATOM 870 N N . GLY A 1 110 ? -1.091 -8.808 6.244 1.00 93.69 110 GLY A N 1
ATOM 871 C CA . GLY A 1 110 ? -0.687 -7.904 7.305 1.00 93.69 110 GLY A CA 1
ATOM 872 C C . GLY A 1 110 ? 0.434 -6.943 6.923 1.00 93.69 110 GLY A C 1
ATOM 873 O O . GLY A 1 110 ? 1.094 -7.107 5.894 1.00 93.69 110 GLY A O 1
ATOM 874 N N . ILE A 1 111 ? 0.644 -5.917 7.745 1.00 90.94 111 ILE A N 1
ATOM 875 C CA . ILE A 1 111 ? 1.773 -4.988 7.605 1.00 90.94 111 ILE A CA 1
ATOM 876 C C . ILE A 1 111 ? 2.445 -4.746 8.958 1.00 90.94 111 ILE A C 1
ATOM 878 O O . ILE A 1 111 ? 1.770 -4.830 9.983 1.00 90.94 111 ILE A O 1
ATOM 882 N N . PRO A 1 112 ? 3.745 -4.386 8.978 1.00 88.06 112 PRO A N 1
ATOM 883 C CA . PRO A 1 112 ? 4.479 -4.206 10.222 1.00 88.06 112 PRO A CA 1
ATOM 884 C C . PRO A 1 112 ? 3.782 -3.272 11.210 1.00 88.06 112 PRO A C 1
ATOM 886 O O . PRO A 1 112 ? 3.499 -2.109 10.909 1.00 88.06 112 PRO A O 1
ATOM 889 N N . HIS A 1 113 ? 3.576 -3.776 12.423 1.00 91.56 113 HIS A N 1
ATOM 890 C CA . HIS A 1 113 ? 2.891 -3.079 13.497 1.00 91.56 113 HIS A CA 1
ATOM 891 C C . HIS A 1 113 ? 3.690 -3.170 14.797 1.00 91.56 113 HIS A C 1
ATOM 893 O O . HIS A 1 113 ? 4.163 -4.234 15.192 1.00 91.56 113 HIS A O 1
ATOM 899 N N . LYS A 1 114 ? 3.848 -2.036 15.493 1.00 87.94 114 LYS A N 1
ATOM 900 C CA . LYS A 1 114 ? 4.637 -1.968 16.736 1.00 87.94 114 LYS A CA 1
ATOM 901 C C . LYS A 1 114 ? 4.060 -2.856 17.844 1.00 87.94 114 LYS A C 1
ATOM 903 O O . LYS A 1 114 ? 4.823 -3.373 18.651 1.00 87.94 114 LYS A O 1
ATOM 908 N N . GLY A 1 115 ? 2.737 -3.025 17.869 1.00 85.00 115 GLY A N 1
ATOM 909 C CA . GLY A 1 115 ? 2.043 -3.924 18.791 1.00 85.00 115 GLY A CA 1
ATOM 910 C C . GLY A 1 115 ? 2.137 -5.408 18.425 1.00 85.00 115 GLY A C 1
ATOM 911 O O . GLY A 1 115 ? 1.515 -6.211 19.111 1.00 85.00 115 GLY A O 1
ATOM 912 N N . LEU A 1 116 ? 2.910 -5.762 17.387 1.00 89.81 116 LEU A N 1
ATOM 913 C CA . LEU A 1 116 ? 2.987 -7.098 16.789 1.00 89.81 116 LEU A CA 1
ATOM 914 C C . LEU A 1 116 ? 1.646 -7.563 16.193 1.00 89.81 116 LEU A C 1
ATOM 916 O O . LEU A 1 116 ? 0.665 -6.810 16.135 1.00 89.81 116 LEU A O 1
ATOM 920 N N . ASP A 1 117 ? 1.650 -8.809 15.726 1.00 94.38 117 ASP A N 1
ATOM 921 C CA . ASP A 1 117 ? 0.495 -9.487 15.153 1.00 94.38 117 ASP A CA 1
ATOM 922 C C . ASP A 1 117 ? -0.469 -9.918 16.265 1.00 94.38 117 ASP A C 1
ATOM 924 O O . ASP A 1 117 ? -0.104 -10.612 17.221 1.00 94.38 117 ASP A O 1
ATOM 928 N N . ILE A 1 118 ? -1.728 -9.520 16.114 1.00 96.31 118 ILE A N 1
ATOM 929 C CA . ILE A 1 118 ? -2.842 -9.873 17.000 1.00 96.31 118 ILE A CA 1
ATOM 930 C C . ILE A 1 118 ? -3.682 -10.989 16.363 1.00 96.31 118 ILE A C 1
ATOM 932 O O . ILE A 1 118 ? -4.166 -11.881 17.061 1.00 96.31 118 ILE A O 1
ATOM 936 N N . PHE A 1 119 ? -3.853 -10.945 15.040 1.00 97.81 119 PHE A N 1
ATOM 937 C CA . PHE A 1 119 ? -4.608 -11.907 14.248 1.00 97.81 119 PHE A CA 1
ATOM 938 C C . PHE A 1 119 ? -3.662 -12.724 13.366 1.00 97.81 119 PHE A C 1
ATOM 940 O O . PHE A 1 119 ? -2.912 -12.181 12.556 1.00 97.81 119 PHE A O 1
ATOM 947 N N . TYR A 1 120 ? -3.744 -14.047 13.493 1.00 97.00 120 TYR A N 1
ATOM 948 C CA . TYR A 1 120 ? -2.918 -15.008 12.748 1.00 97.00 120 TYR A CA 1
ATOM 949 C C . TYR A 1 120 ? -3.690 -15.705 11.619 1.00 97.00 120 TYR A C 1
ATOM 951 O O . TYR A 1 120 ? -3.213 -16.682 11.052 1.00 97.00 120 TYR A O 1
ATOM 959 N N . SER A 1 121 ? -4.912 -15.255 11.334 1.00 96.50 121 SER A N 1
ATOM 960 C CA . SER A 1 121 ? -5.754 -15.750 10.247 1.00 96.50 121 SER A CA 1
ATOM 961 C C . SER A 1 121 ? -6.868 -14.750 9.962 1.00 96.50 121 SER A C 1
ATOM 963 O O . SER A 1 121 ? -7.390 -14.118 10.883 1.00 96.50 121 SER A O 1
ATOM 965 N N . THR A 1 122 ? -7.284 -14.655 8.700 1.00 96.75 122 THR A N 1
ATOM 966 C CA . THR A 1 122 ? -8.506 -13.933 8.331 1.00 96.75 122 THR A CA 1
ATOM 967 C C . THR A 1 122 ? -9.767 -14.622 8.840 1.00 96.75 122 THR A C 1
ATOM 969 O O . THR A 1 122 ? -10.795 -13.970 8.908 1.00 96.75 122 THR A O 1
ATOM 972 N N . ASP A 1 123 ? -9.725 -15.898 9.226 1.00 97.75 123 ASP A N 1
ATOM 973 C CA . ASP A 1 123 ? -10.897 -16.630 9.735 1.00 97.75 123 ASP A CA 1
ATOM 974 C C . ASP A 1 123 ? -11.154 -16.395 11.235 1.00 97.75 123 ASP A C 1
ATOM 976 O O . ASP A 1 123 ? -12.139 -16.890 11.790 1.00 97.75 123 ASP A O 1
ATOM 980 N N . ASP A 1 124 ? -10.285 -15.633 11.911 1.00 98.44 124 ASP A N 1
ATOM 981 C CA . ASP A 1 124 ? -10.502 -15.221 13.296 1.00 98.44 124 ASP A CA 1
ATOM 982 C C . ASP A 1 124 ? -11.829 -14.446 13.420 1.00 98.44 124 ASP A C 1
ATOM 984 O O . ASP A 1 124 ? -12.131 -13.540 12.642 1.00 98.44 124 ASP A O 1
ATOM 988 N N . LYS A 1 125 ? -12.653 -14.812 14.408 1.00 98.38 125 LYS A N 1
ATOM 989 C CA . LYS A 1 125 ? -14.003 -14.250 14.575 1.00 98.38 125 LYS A CA 1
ATOM 990 C C . LYS A 1 125 ? -13.988 -12.756 14.887 1.00 98.38 125 LYS A C 1
ATOM 992 O O . LYS A 1 125 ? -14.878 -12.031 14.436 1.00 98.38 125 LYS A O 1
ATOM 997 N N . ASP A 1 126 ? -13.001 -12.300 15.647 1.00 98.50 126 ASP A N 1
ATOM 998 C CA . ASP A 1 126 ? -12.860 -10.891 15.990 1.00 98.50 126 ASP A CA 1
ATOM 999 C C . ASP A 1 126 ? -12.334 -10.120 14.774 1.00 98.50 126 ASP A C 1
ATOM 1001 O O . ASP A 1 126 ? -12.861 -9.053 14.458 1.00 98.50 126 ASP A O 1
ATOM 1005 N N . TYR A 1 127 ? -11.400 -10.699 14.007 1.00 98.50 127 TYR A N 1
ATOM 1006 C CA . TYR A 1 127 ? -10.990 -10.133 12.716 1.00 98.50 127 TYR A CA 1
ATOM 1007 C C . TYR A 1 127 ? -12.177 -9.992 11.752 1.00 98.50 127 TYR A C 1
ATOM 1009 O O . TYR A 1 127 ? -12.391 -8.922 11.187 1.00 98.50 127 TYR A O 1
ATOM 1017 N N . GLN A 1 128 ? -12.998 -11.034 11.596 1.00 98.62 128 GLN A N 1
ATOM 1018 C CA . GLN A 1 128 ? -14.188 -11.010 10.737 1.00 98.62 128 GLN A CA 1
ATOM 1019 C C . GLN A 1 128 ? -15.228 -9.986 11.203 1.00 98.62 128 GLN A C 1
ATOM 1021 O O . GLN A 1 128 ? -15.887 -9.344 10.380 1.00 98.62 128 GLN A O 1
ATOM 1026 N N . THR A 1 129 ? -15.353 -9.786 12.516 1.00 98.56 129 THR A N 1
ATOM 1027 C CA . THR A 1 129 ? -16.217 -8.748 13.091 1.00 98.56 129 THR A CA 1
ATOM 1028 C C . THR A 1 129 ? -15.715 -7.351 12.726 1.00 98.56 129 THR A C 1
ATOM 1030 O O . THR A 1 129 ? -16.503 -6.534 12.246 1.00 98.56 129 THR A O 1
ATOM 1033 N N . LEU A 1 130 ? -14.410 -7.091 12.874 1.00 98.56 130 LEU A N 1
ATOM 1034 C CA . LEU A 1 130 ? -13.793 -5.833 12.442 1.00 98.56 130 LEU A CA 1
ATOM 1035 C C . LEU A 1 130 ? -13.937 -5.633 10.931 1.00 98.56 130 LEU A C 1
ATOM 1037 O O . LEU A 1 130 ? -14.353 -4.564 10.496 1.00 98.56 130 LEU A O 1
ATOM 1041 N N . HIS A 1 131 ? -13.652 -6.660 10.130 1.00 98.50 131 HIS A N 1
ATOM 1042 C CA . HIS A 1 131 ? -13.770 -6.607 8.675 1.00 98.50 131 HIS A CA 1
ATOM 1043 C C . HIS A 1 131 ? -15.202 -6.278 8.240 1.00 98.50 131 HIS A C 1
ATOM 1045 O O . HIS A 1 131 ? -15.408 -5.429 7.374 1.00 98.50 131 HIS A O 1
ATOM 1051 N N . THR A 1 132 ? -16.197 -6.921 8.858 1.00 98.25 132 THR A N 1
ATOM 1052 C CA . THR A 1 132 ? -17.619 -6.659 8.598 1.00 98.25 132 THR A CA 1
ATOM 1053 C C . THR A 1 132 ? -17.973 -5.208 8.895 1.00 98.25 132 THR A C 1
ATOM 1055 O O . THR A 1 132 ? -18.596 -4.555 8.061 1.00 98.25 132 THR A O 1
ATOM 1058 N N . TRP A 1 133 ? -17.551 -4.689 10.049 1.00 97.81 133 TRP A N 1
ATOM 1059 C CA . TRP A 1 133 ? -17.808 -3.298 10.406 1.00 97.81 133 TRP A CA 1
ATOM 1060 C C . TRP A 1 133 ? -17.114 -2.316 9.451 1.00 97.81 133 TRP A C 1
ATOM 1062 O O . TRP A 1 133 ? -17.764 -1.419 8.928 1.00 97.81 133 TRP A O 1
ATOM 1072 N N . VAL A 1 134 ? -15.833 -2.523 9.133 1.00 97.94 134 VAL A N 1
ATOM 1073 C CA . VAL A 1 134 ? -15.100 -1.676 8.174 1.00 97.94 134 VAL A CA 1
ATOM 1074 C C . VAL A 1 134 ? -15.787 -1.675 6.804 1.00 97.94 134 VAL A C 1
ATOM 1076 O O . VAL A 1 134 ? -15.952 -0.620 6.199 1.00 97.94 134 VAL A O 1
ATOM 1079 N N . ALA A 1 135 ? -16.255 -2.831 6.325 1.00 97.38 1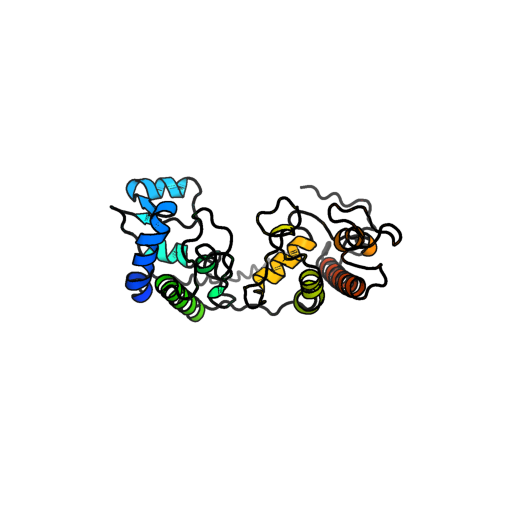35 ALA A N 1
ATOM 1080 C CA . ALA A 1 135 ? -17.009 -2.911 5.075 1.00 97.38 135 ALA A CA 1
ATOM 1081 C C . ALA A 1 135 ? -18.331 -2.122 5.128 1.00 97.38 135 ALA A C 1
ATOM 1083 O O . ALA A 1 135 ? -18.708 -1.498 4.136 1.00 97.38 135 ALA A O 1
ATOM 1084 N N . GLN A 1 136 ? -19.024 -2.120 6.272 1.00 95.75 136 GLN A N 1
ATOM 1085 C CA . GLN A 1 136 ? -20.228 -1.309 6.477 1.00 95.75 136 GLN A CA 1
ATOM 1086 C C . GLN A 1 136 ? -19.909 0.189 6.472 1.00 95.75 136 GLN A C 1
ATOM 1088 O O . GLN A 1 136 ? -20.642 0.951 5.848 1.00 95.75 136 GLN A O 1
ATOM 1093 N N . GLU A 1 137 ? -18.821 0.620 7.114 1.00 95.44 137 GLU A N 1
ATOM 1094 C CA . GLU A 1 137 ? -18.403 2.029 7.113 1.00 95.44 137 GLU A CA 1
ATOM 1095 C C . GLU A 1 137 ? -18.071 2.528 5.704 1.00 95.44 137 GLU A C 1
ATOM 1097 O O . GLU A 1 137 ? -18.543 3.595 5.304 1.00 95.44 137 GLU A O 1
ATOM 1102 N N . ILE A 1 138 ? -17.341 1.728 4.923 1.00 95.06 138 ILE A N 1
ATOM 1103 C CA . ILE A 1 138 ? -17.032 2.041 3.522 1.00 95.06 138 ILE A CA 1
ATOM 1104 C C . ILE A 1 138 ? -18.319 2.125 2.698 1.00 95.06 138 ILE A C 1
ATOM 1106 O O . ILE A 1 138 ? -18.503 3.068 1.939 1.00 95.06 138 ILE A O 1
ATOM 1110 N N . ALA A 1 139 ? -19.254 1.187 2.881 1.00 93.94 139 ALA A N 1
ATOM 1111 C CA . ALA A 1 139 ? -20.526 1.203 2.161 1.00 93.94 139 ALA A CA 1
ATOM 1112 C C . ALA A 1 139 ? -21.413 2.414 2.512 1.00 93.94 139 ALA A C 1
ATOM 1114 O O . ALA A 1 139 ? -22.180 2.867 1.662 1.00 93.94 139 ALA A O 1
ATOM 1115 N N . LYS A 1 140 ? -21.326 2.941 3.742 1.00 92.31 140 LYS A N 1
ATOM 1116 C CA . LYS A 1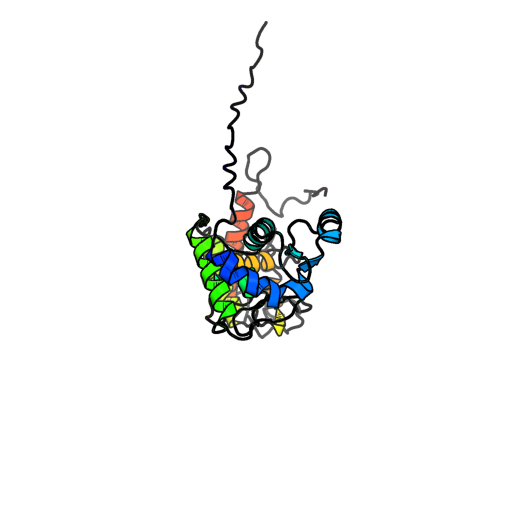 140 ? -22.064 4.144 4.165 1.00 92.31 140 LYS A CA 1
ATOM 1117 C C . LYS A 1 140 ? -21.518 5.413 3.510 1.00 92.31 140 LYS A C 1
ATOM 1119 O O . LYS A 1 140 ? -22.305 6.297 3.187 1.00 92.31 140 LYS A O 1
ATOM 1124 N N . ASN A 1 141 ? -20.199 5.514 3.345 1.00 87.88 141 ASN A N 1
ATOM 1125 C CA . ASN A 1 141 ? -19.529 6.726 2.867 1.00 87.88 141 ASN A CA 1
ATOM 1126 C C . ASN A 1 141 ? -18.386 6.396 1.890 1.00 87.88 141 ASN A C 1
ATOM 1128 O O . ASN A 1 141 ? -17.230 6.677 2.208 1.00 87.88 141 ASN A O 1
ATOM 1132 N N . PRO A 1 142 ? -18.666 5.788 0.723 1.00 90.69 142 PRO A N 1
ATOM 1133 C CA . PRO A 1 142 ? -17.608 5.470 -0.223 1.00 90.69 142 PRO A CA 1
ATOM 1134 C C . PRO A 1 142 ? -17.024 6.764 -0.790 1.00 90.69 142 PRO A C 1
ATOM 1136 O O . PRO A 1 142 ? -17.765 7.667 -1.198 1.00 90.69 142 PRO A O 1
ATOM 1139 N N . ASN A 1 143 ? -15.698 6.847 -0.850 1.00 88.81 143 ASN A N 1
ATOM 1140 C CA . ASN A 1 143 ? -15.055 7.909 -1.603 1.00 88.81 143 ASN A CA 1
ATOM 1141 C C . ASN A 1 143 ? -15.278 7.680 -3.101 1.00 88.81 143 ASN A C 1
ATOM 1143 O O . ASN A 1 143 ? -15.433 6.557 -3.582 1.00 88.81 143 ASN A O 1
ATOM 1147 N N . THR A 1 144 ? -15.300 8.774 -3.861 1.00 81.94 144 THR A N 1
ATOM 1148 C CA . THR A 1 144 ? -15.223 8.673 -5.319 1.00 81.94 144 THR A CA 1
ATOM 1149 C C . THR A 1 144 ? -13.759 8.564 -5.705 1.00 81.94 144 THR A C 1
ATOM 1151 O O . THR A 1 144 ? -13.042 9.564 -5.699 1.00 81.94 144 THR A O 1
ATOM 1154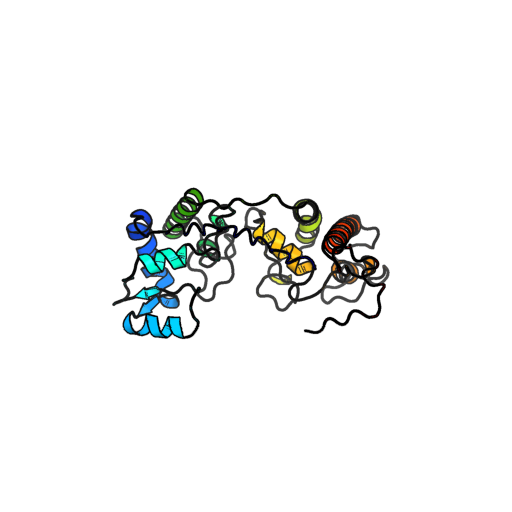 N N . THR A 1 145 ? -13.324 7.360 -6.056 1.00 76.75 145 THR A N 1
ATOM 1155 C CA . THR A 1 145 ? -11.955 7.129 -6.512 1.00 76.75 145 THR A CA 1
ATOM 1156 C C . THR A 1 145 ? -11.836 7.533 -7.983 1.00 76.75 145 THR A C 1
ATOM 1158 O O . THR A 1 145 ? -12.542 6.979 -8.831 1.00 76.75 145 THR A O 1
ATOM 1161 N N . PRO A 1 146 ? -10.998 8.527 -8.323 1.00 79.56 146 PRO A N 1
ATOM 1162 C CA . PRO A 1 146 ? -10.786 8.905 -9.712 1.00 79.56 146 PRO A CA 1
ATOM 1163 C C . PRO A 1 146 ? -10.059 7.783 -10.455 1.00 79.56 146 PRO A C 1
ATOM 1165 O O . PRO A 1 146 ? -9.158 7.152 -9.901 1.00 79.56 146 PRO A O 1
ATOM 1168 N N . GLU A 1 147 ? -10.404 7.586 -11.728 1.00 86.56 147 GLU A N 1
ATOM 1169 C CA . GLU A 1 147 ? -9.696 6.628 -12.579 1.00 86.56 147 GLU A CA 1
ATOM 1170 C C . GLU A 1 147 ? -8.186 6.909 -12.600 1.00 86.56 147 GLU A C 1
ATOM 1172 O O . GLU A 1 147 ? -7.726 8.058 -12.550 1.00 86.56 147 GLU A O 1
ATOM 1177 N N . LEU A 1 148 ? -7.394 5.837 -12.682 1.00 90.38 148 LEU A N 1
ATOM 1178 C CA . LEU A 1 148 ? -5.953 5.953 -12.846 1.00 90.38 148 LEU A CA 1
ATOM 1179 C C . LEU A 1 148 ? -5.645 6.677 -14.163 1.00 90.38 148 LEU A C 1
ATOM 1181 O O . LEU A 1 148 ? -6.139 6.313 -15.229 1.00 90.38 148 LEU A O 1
ATOM 1185 N N . SER A 1 149 ? -4.764 7.675 -14.103 1.00 93.44 149 SER A N 1
ATOM 1186 C CA . SER A 1 149 ? -4.195 8.268 -15.312 1.00 93.44 149 SER A CA 1
ATOM 1187 C C . SER A 1 149 ? -3.453 7.202 -16.123 1.00 93.44 149 SER A C 1
ATOM 1189 O O . SER A 1 149 ? -2.918 6.235 -15.572 1.00 93.44 149 SER A O 1
ATOM 1191 N N . ALA A 1 150 ? -3.364 7.397 -17.441 1.00 96.12 150 ALA A N 1
ATOM 1192 C CA . ALA A 1 150 ? -2.802 6.400 -18.355 1.00 96.12 150 ALA A CA 1
ATOM 1193 C C . ALA A 1 150 ? -1.394 5.919 -17.955 1.00 96.12 150 ALA A C 1
ATOM 1195 O O . ALA A 1 150 ? -1.089 4.737 -18.080 1.00 96.12 150 ALA A O 1
ATOM 1196 N N . HIS A 1 151 ? -0.540 6.807 -17.434 1.00 95.44 151 HIS A N 1
ATOM 1197 C CA . HIS A 1 151 ? 0.815 6.453 -17.004 1.00 95.44 151 HIS A CA 1
ATOM 1198 C C . HIS A 1 151 ? 0.839 5.616 -15.709 1.00 95.44 151 HIS A C 1
ATOM 1200 O O . HIS A 1 151 ? 1.686 4.735 -15.566 1.00 95.44 151 HIS A O 1
ATOM 1206 N N . ILE A 1 152 ? -0.111 5.826 -14.786 1.00 96.62 152 ILE A N 1
ATOM 1207 C CA . ILE A 1 152 ? -0.248 5.005 -13.570 1.00 96.62 152 ILE A CA 1
ATOM 1208 C C . ILE A 1 152 ? -0.877 3.655 -13.910 1.00 96.62 152 ILE A C 1
ATOM 1210 O O . ILE A 1 152 ? -0.432 2.633 -13.392 1.00 96.62 152 ILE A O 1
ATOM 1214 N N . GLN A 1 153 ? -1.866 3.636 -14.807 1.00 97.44 153 GLN A N 1
ATOM 1215 C CA . GLN A 1 153 ? -2.452 2.395 -15.310 1.00 97.44 153 GLN A CA 1
ATOM 1216 C C . GLN A 1 153 ? -1.392 1.543 -16.027 1.00 97.44 153 GLN A C 1
ATOM 1218 O O . GLN A 1 153 ? -1.242 0.367 -15.718 1.00 97.44 153 GLN A O 1
ATOM 1223 N N . PHE A 1 154 ? -0.565 2.149 -16.887 1.00 98.38 154 PHE A N 1
ATOM 1224 C CA . PHE A 1 154 ? 0.554 1.457 -17.537 1.00 98.38 154 PHE A CA 1
ATOM 1225 C C . PHE A 1 154 ? 1.576 0.926 -16.519 1.00 98.38 154 PHE A C 1
ATOM 1227 O O . PHE A 1 154 ? 2.060 -0.197 -16.647 1.00 98.38 154 PHE A O 1
ATOM 1234 N N . PHE A 1 155 ? 1.877 1.691 -15.462 1.00 98.12 155 PHE A N 1
ATOM 1235 C CA . PHE A 1 155 ? 2.722 1.190 -14.379 1.00 98.12 155 PHE A CA 1
ATOM 1236 C C . PHE A 1 155 ? 2.114 -0.049 -13.706 1.00 98.12 155 PHE A C 1
ATOM 1238 O O . PHE A 1 155 ? 2.821 -1.030 -13.489 1.00 98.12 155 PHE A O 1
ATOM 1245 N N . LYS A 1 156 ? 0.817 -0.015 -13.382 1.00 97.38 156 LYS A N 1
ATOM 1246 C CA . LYS A 1 156 ? 0.097 -1.121 -12.737 1.00 97.38 156 LYS A CA 1
ATOM 1247 C C . LYS A 1 156 ? 0.108 -2.390 -13.587 1.00 97.38 156 LYS A C 1
ATOM 1249 O O . LYS A 1 156 ? 0.373 -3.463 -13.048 1.00 97.38 156 LYS A O 1
ATOM 1254 N N . ASP A 1 157 ? -0.170 -2.247 -14.878 1.00 97.56 157 ASP A N 1
ATOM 1255 C CA . ASP A 1 157 ? -0.465 -3.376 -15.760 1.00 97.56 157 ASP A CA 1
ATOM 1256 C C . ASP A 1 157 ? 0.782 -3.948 -16.439 1.00 97.56 157 ASP A C 1
ATOM 1258 O O . ASP A 1 157 ? 0.858 -5.154 -16.646 1.00 97.56 157 ASP A O 1
ATOM 1262 N N . GLU A 1 158 ? 1.782 -3.114 -16.742 1.00 98.31 158 GLU A N 1
ATOM 1263 C CA . GLU A 1 158 ? 2.933 -3.519 -17.563 1.00 98.31 158 GLU A CA 1
ATOM 1264 C C . GLU A 1 158 ? 4.243 -3.519 -16.765 1.00 98.31 158 GLU A C 1
ATOM 1266 O O . GLU A 1 158 ? 5.025 -4.469 -16.824 1.00 98.31 158 GLU A O 1
ATOM 1271 N N . VAL A 1 159 ? 4.482 -2.481 -15.958 1.00 98.00 159 VAL A N 1
ATOM 1272 C CA . VAL A 1 159 ? 5.766 -2.293 -15.257 1.00 98.00 159 VAL A CA 1
ATOM 1273 C C . VAL A 1 159 ? 5.826 -3.040 -13.932 1.00 98.00 159 VAL A C 1
ATOM 1275 O O . VAL A 1 159 ? 6.812 -3.709 -13.633 1.00 98.00 159 VAL A O 1
ATOM 1278 N N . GLN A 1 160 ? 4.791 -2.943 -13.101 1.00 97.12 160 GLN A N 1
ATOM 1279 C CA . GLN A 1 160 ? 4.772 -3.599 -11.799 1.00 97.12 160 GLN A CA 1
ATOM 1280 C C . GLN A 1 160 ? 4.952 -5.124 -11.931 1.00 97.12 160 GLN A C 1
ATOM 1282 O O . GLN A 1 160 ? 5.767 -5.676 -11.185 1.00 97.12 160 GLN A O 1
ATOM 1287 N N . PRO A 1 161 ? 4.330 -5.814 -12.912 1.00 96.50 161 PRO A N 1
ATOM 1288 C CA . PRO A 1 161 ? 4.610 -7.222 -13.170 1.00 96.50 161 PRO A CA 1
ATOM 1289 C C . PRO A 1 161 ? 6.071 -7.534 -13.509 1.00 96.50 161 PRO A C 1
ATOM 1291 O O . PRO A 1 161 ? 6.512 -8.634 -13.176 1.00 96.50 161 PRO A O 1
ATOM 1294 N N . VAL A 1 162 ? 6.829 -6.613 -14.132 1.00 96.75 162 VAL A N 1
ATOM 1295 C CA . VAL A 1 162 ? 8.283 -6.769 -14.386 1.00 96.75 162 VAL A CA 1
ATOM 1296 C C . VAL A 1 162 ? 9.021 -6.956 -13.073 1.00 96.75 162 VAL A C 1
ATOM 1298 O O . VAL A 1 162 ? 9.797 -7.894 -12.900 1.00 96.75 162 VAL A O 1
ATOM 1301 N N . PHE A 1 163 ? 8.739 -6.092 -12.109 1.00 94.88 163 PHE A N 1
ATOM 1302 C CA . PHE A 1 163 ? 9.394 -6.129 -10.809 1.00 94.88 163 PHE A CA 1
ATOM 1303 C C . PHE A 1 163 ? 8.921 -7.302 -9.944 1.00 94.88 163 PHE A C 1
ATOM 1305 O O . PHE A 1 163 ? 9.702 -7.828 -9.152 1.00 94.88 163 PHE A O 1
ATOM 1312 N N . ILE A 1 164 ? 7.674 -7.757 -10.108 1.00 93.88 164 ILE A N 1
ATOM 1313 C CA . ILE A 1 164 ? 7.173 -8.959 -9.426 1.00 93.88 164 ILE A CA 1
ATOM 1314 C C . ILE A 1 164 ? 7.925 -10.201 -9.915 1.00 93.88 164 ILE A C 1
ATOM 1316 O O . ILE A 1 164 ? 8.506 -10.910 -9.093 1.00 93.88 164 ILE A O 1
ATOM 1320 N N . ARG A 1 165 ? 7.971 -10.446 -11.235 1.00 92.75 165 ARG A N 1
ATOM 1321 C CA . ARG A 1 165 ? 8.626 -11.646 -11.796 1.00 92.75 165 ARG A CA 1
ATOM 1322 C C . ARG A 1 165 ? 10.136 -11.683 -11.549 1.00 92.75 165 ARG A C 1
ATOM 1324 O O . ARG A 1 165 ? 10.697 -12.763 -11.416 1.00 92.75 165 ARG A O 1
ATOM 1331 N N . ASN A 1 166 ? 10.766 -10.516 -11.406 1.00 90.88 166 ASN A N 1
ATOM 1332 C CA . ASN A 1 166 ? 12.185 -10.378 -11.069 1.00 90.88 166 ASN A CA 1
ATOM 1333 C C . ASN A 1 166 ? 12.474 -10.402 -9.553 1.00 90.88 166 ASN A C 1
ATOM 1335 O O . ASN A 1 166 ? 13.598 -10.142 -9.127 1.00 90.88 166 ASN A O 1
ATOM 1339 N N . GLY A 1 167 ? 11.478 -10.701 -8.710 1.00 89.75 167 GLY A N 1
ATOM 1340 C CA . GLY A 1 167 ? 11.667 -10.857 -7.265 1.00 89.75 167 GLY A CA 1
ATOM 1341 C C . GLY A 1 167 ? 11.951 -9.551 -6.515 1.00 89.75 167 GLY A C 1
ATOM 1342 O O . GLY A 1 167 ? 12.363 -9.580 -5.355 1.00 89.75 167 GLY A O 1
ATOM 1343 N N . CYS A 1 168 ? 11.711 -8.388 -7.128 1.00 91.00 168 CYS A N 1
ATOM 1344 C CA . CYS A 1 168 ? 11.938 -7.103 -6.472 1.00 91.00 168 CYS A CA 1
ATOM 1345 C C . CYS A 1 168 ? 10.971 -6.879 -5.300 1.00 91.00 168 CYS A C 1
ATOM 1347 O O . CYS A 1 168 ? 11.313 -6.161 -4.374 1.00 91.00 168 CYS A O 1
ATOM 1349 N N . PHE A 1 169 ? 9.796 -7.512 -5.294 1.00 91.94 169 PHE A N 1
ATOM 1350 C CA . PHE A 1 169 ? 8.811 -7.399 -4.209 1.00 91.94 169 PHE A CA 1
ATOM 1351 C C . PHE A 1 169 ? 9.056 -8.336 -3.018 1.00 91.94 169 PHE A C 1
ATOM 1353 O O . PHE A 1 169 ? 8.266 -8.335 -2.076 1.00 91.94 169 PHE A O 1
ATOM 1360 N N . LEU A 1 170 ? 10.136 -9.125 -3.024 1.00 88.06 170 LEU A N 1
ATOM 1361 C CA . LEU A 1 170 ? 10.472 -9.979 -1.886 1.00 88.06 170 LEU A CA 1
ATOM 1362 C C . LEU A 1 170 ? 10.740 -9.128 -0.639 1.00 88.06 170 LEU A C 1
ATOM 1364 O O . LEU A 1 170 ? 11.591 -8.229 -0.659 1.00 88.06 170 LEU A O 1
ATOM 1368 N N . SER A 1 171 ? 10.061 -9.457 0.466 1.00 83.81 171 SER A N 1
ATOM 1369 C CA . SER A 1 171 ? 10.172 -8.726 1.735 1.00 83.81 171 SER A CA 1
ATOM 1370 C C . SER A 1 171 ? 11.604 -8.666 2.267 1.00 83.81 171 SER A C 1
ATOM 1372 O O . SER A 1 171 ? 11.969 -7.685 2.903 1.00 83.81 171 SER A O 1
ATOM 1374 N N . SER A 1 172 ? 12.452 -9.651 1.953 1.00 85.31 172 SER A N 1
ATOM 1375 C CA . SER A 1 172 ? 13.876 -9.665 2.321 1.00 85.31 172 SER A CA 1
ATOM 1376 C C . SER A 1 172 ? 1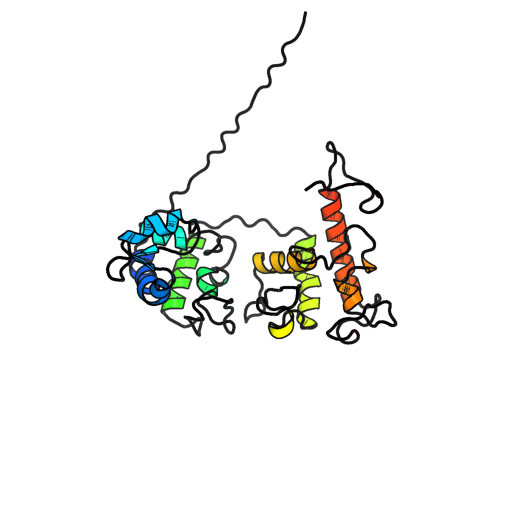4.742 -8.668 1.539 1.00 85.31 172 SER A C 1
ATOM 1378 O O . SER A 1 172 ? 15.839 -8.335 1.986 1.00 85.31 172 SER A O 1
ATOM 1380 N N . CYS A 1 173 ? 14.277 -8.198 0.378 1.00 87.94 173 CYS A N 1
ATOM 1381 C CA . CYS A 1 173 ? 15.034 -7.329 -0.525 1.00 87.94 173 CYS A CA 1
ATOM 1382 C C . CYS A 1 173 ? 14.530 -5.882 -0.466 1.00 87.94 173 CYS A C 1
ATOM 1384 O O . CYS A 1 173 ? 15.288 -4.994 -0.081 1.00 87.94 173 CYS A O 1
ATOM 1386 N N . HIS A 1 174 ? 13.249 -5.651 -0.769 1.00 90.56 174 HIS A N 1
ATOM 1387 C CA . HIS A 1 174 ? 12.642 -4.310 -0.803 1.00 90.56 174 HIS A CA 1
ATOM 1388 C C . HIS A 1 174 ? 11.421 -4.161 0.107 1.00 90.56 174 HIS A C 1
ATOM 1390 O O . HIS A 1 174 ? 10.680 -3.191 -0.029 1.00 90.56 174 HIS A O 1
ATOM 1396 N N . GLY A 1 175 ? 11.214 -5.077 1.056 1.00 87.62 175 GLY A N 1
ATOM 1397 C CA . GLY A 1 175 ? 10.136 -4.953 2.032 1.00 87.62 175 GLY A CA 1
ATOM 1398 C C . GLY A 1 175 ? 10.275 -3.719 2.940 1.00 87.62 175 GLY A C 1
ATOM 1399 O O . GLY A 1 175 ? 11.356 -3.124 3.044 1.00 87.62 175 GLY A O 1
ATOM 1400 N N . PRO A 1 176 ? 9.203 -3.341 3.659 1.00 81.25 176 PRO A N 1
ATOM 1401 C CA . PRO A 1 176 ? 9.185 -2.145 4.504 1.00 81.25 176 PRO A CA 1
ATOM 1402 C C . PRO A 1 176 ? 10.297 -2.099 5.564 1.00 81.25 176 PRO A C 1
ATOM 1404 O O . PRO A 1 176 ? 10.797 -1.021 5.879 1.00 81.25 176 PRO A O 1
ATOM 1407 N N . LEU A 1 177 ? 10.713 -3.262 6.078 1.00 83.31 177 LEU A N 1
ATOM 1408 C CA . LEU A 1 177 ? 11.675 -3.393 7.179 1.00 83.31 177 LEU A CA 1
ATOM 1409 C C . LEU A 1 177 ? 13.127 -3.638 6.738 1.00 83.31 177 LEU A C 1
ATOM 1411 O O . LEU A 1 177 ? 14.006 -3.779 7.586 1.00 83.31 177 LEU A O 1
ATOM 1415 N N . THR A 1 178 ? 13.416 -3.710 5.434 1.00 84.88 178 THR A N 1
ATOM 1416 C CA . THR A 1 178 ? 14.798 -3.943 4.973 1.00 84.88 178 THR A CA 1
ATOM 1417 C C . THR A 1 178 ? 15.691 -2.726 5.248 1.00 84.88 178 THR A C 1
ATOM 1419 O O . THR A 1 178 ? 15.219 -1.660 5.634 1.00 84.88 178 THR A O 1
ATOM 1422 N N . PHE A 1 179 ? 16.997 -2.813 4.999 1.00 84.12 179 PHE A N 1
ATOM 1423 C CA . PHE A 1 179 ? 17.895 -1.645 5.083 1.00 84.12 179 PHE A CA 1
ATOM 1424 C C . PHE A 1 179 ? 18.097 -0.926 3.736 1.00 84.12 179 PHE A C 1
ATOM 1426 O O . PHE A 1 179 ? 18.903 -0.008 3.645 1.00 84.12 179 PHE A O 1
ATOM 1433 N N . THR A 1 180 ? 17.408 -1.344 2.670 1.00 84.31 180 THR A N 1
ATOM 1434 C CA . THR A 1 180 ? 17.553 -0.742 1.334 1.00 84.31 180 THR A CA 1
ATOM 1435 C C . THR A 1 180 ? 16.744 0.541 1.192 1.00 84.31 180 THR A C 1
ATOM 1437 O O . THR A 1 180 ? 15.648 0.630 1.739 1.00 84.31 180 THR A O 1
ATOM 1440 N N . ASP A 1 181 ? 17.218 1.486 0.380 1.00 84.19 181 ASP A N 1
ATOM 1441 C CA . ASP A 1 181 ? 16.498 2.751 0.176 1.00 84.19 181 ASP A CA 1
ATOM 1442 C C . ASP A 1 181 ? 15.174 2.569 -0.592 1.00 84.19 181 ASP A C 1
ATOM 1444 O O . ASP A 1 181 ? 14.184 3.237 -0.300 1.00 84.19 181 ASP A O 1
ATOM 1448 N N . LEU A 1 182 ? 15.131 1.636 -1.553 1.00 88.62 182 LEU A N 1
ATOM 1449 C CA . LEU A 1 182 ? 13.899 1.303 -2.271 1.00 88.62 182 LEU A CA 1
ATOM 1450 C C . LEU A 1 182 ? 13.005 0.434 -1.379 1.00 88.62 182 LEU A C 1
ATOM 1452 O O . LEU A 1 182 ? 13.379 -0.702 -1.067 1.00 88.62 182 LEU A O 1
ATOM 1456 N N . LYS A 1 183 ? 11.847 0.987 -0.999 1.00 90.00 183 LYS A N 1
ATOM 1457 C CA . LYS A 1 183 ? 10.781 0.334 -0.227 1.00 90.00 183 LYS A CA 1
ATOM 1458 C C . LYS A 1 183 ? 9.562 0.088 -1.097 1.00 90.00 183 LYS A C 1
ATOM 1460 O O . LYS A 1 183 ? 8.975 1.036 -1.614 1.00 90.00 183 LYS A O 1
ATOM 1465 N N . LEU A 1 184 ? 9.178 -1.171 -1.220 1.00 91.50 184 LEU A N 1
ATOM 1466 C CA . LEU A 1 184 ? 8.022 -1.623 -1.972 1.00 91.50 184 LEU A CA 1
ATOM 1467 C C . LEU A 1 184 ? 7.050 -2.338 -1.034 1.00 91.50 184 LEU A C 1
ATOM 1469 O O . LEU A 1 184 ? 7.443 -3.014 -0.083 1.00 91.50 184 LEU A O 1
ATOM 1473 N N . GLN A 1 185 ? 5.765 -2.165 -1.308 1.00 91.12 185 GLN A N 1
ATOM 1474 C CA . GLN A 1 185 ? 4.691 -2.890 -0.649 1.00 91.12 185 GLN A CA 1
ATOM 1475 C C . GLN A 1 185 ? 4.402 -4.159 -1.458 1.00 91.12 185 GLN A C 1
ATOM 1477 O O . GLN A 1 185 ? 4.033 -4.028 -2.629 1.00 91.12 185 GLN A O 1
ATOM 1482 N N . PRO A 1 186 ? 4.575 -5.362 -0.878 1.00 90.06 186 PRO A N 1
ATOM 1483 C CA . PRO A 1 186 ? 4.249 -6.613 -1.559 1.00 90.06 186 PRO A CA 1
ATOM 1484 C C . PRO A 1 186 ? 2.737 -6.717 -1.815 1.00 90.06 186 PRO A C 1
ATOM 1486 O O . PRO A 1 186 ? 1.966 -6.058 -1.110 1.00 90.06 186 PRO A O 1
ATOM 1489 N N . PRO A 1 187 ? 2.298 -7.527 -2.797 1.00 91.69 187 PRO A N 1
ATOM 1490 C CA . PRO A 1 187 ? 0.875 -7.777 -3.012 1.00 91.69 187 PRO A CA 1
ATOM 1491 C C . PRO A 1 187 ? 0.225 -8.419 -1.783 1.00 91.69 187 PRO A C 1
ATOM 1493 O O . PRO A 1 187 ? 0.899 -8.984 -0.921 1.00 91.69 187 PRO A O 1
ATOM 1496 N N . MET A 1 188 ? -1.106 -8.395 -1.744 1.00 91.75 188 MET A N 1
ATOM 1497 C CA . MET A 1 188 ? -1.865 -9.291 -0.869 1.00 91.75 188 MET A CA 1
ATOM 1498 C C . MET A 1 188 ? -1.562 -10.765 -1.215 1.00 91.75 188 MET A C 1
ATOM 1500 O O . MET A 1 188 ? -1.105 -11.039 -2.327 1.00 91.75 188 MET A O 1
ATOM 1504 N N . PRO A 1 189 ? -1.852 -11.736 -0.326 1.00 90.56 189 PRO A N 1
ATOM 1505 C CA . PRO A 1 189 ? -1.558 -13.155 -0.575 1.00 90.56 189 PRO A CA 1
ATOM 1506 C C . PRO A 1 189 ? -2.175 -13.727 -1.861 1.00 90.56 189 PRO A C 1
ATOM 1508 O O . PRO A 1 189 ? -1.655 -14.682 -2.428 1.00 90.56 189 PRO A O 1
ATOM 1511 N N . ASP A 1 190 ? -3.263 -13.128 -2.352 1.00 91.69 190 ASP A N 1
ATOM 1512 C CA . ASP A 1 190 ? -3.907 -13.478 -3.623 1.00 91.69 190 ASP A CA 1
ATOM 1513 C C . ASP A 1 190 ? -3.301 -12.774 -4.854 1.00 91.69 190 ASP A C 1
ATOM 1515 O O . ASP A 1 190 ? -3.855 -12.846 -5.948 1.00 91.69 190 ASP A O 1
ATOM 1519 N N . GLY A 1 191 ? -2.172 -12.081 -4.692 1.00 91.19 191 GLY A N 1
ATOM 1520 C CA . GLY A 1 191 ? -1.455 -11.383 -5.760 1.00 91.19 191 GLY A CA 1
ATOM 1521 C C . GLY A 1 191 ? -1.993 -9.989 -6.093 1.00 91.19 191 GLY A C 1
ATOM 1522 O O . GLY A 1 191 ? -1.447 -9.324 -6.974 1.00 91.19 191 GLY A O 1
ATOM 1523 N N . VAL A 1 192 ? -3.038 -9.513 -5.408 1.00 93.12 192 VAL A N 1
ATOM 1524 C CA . VAL A 1 192 ? -3.695 -8.239 -5.736 1.00 93.12 192 VAL A CA 1
ATOM 1525 C C . VAL A 1 192 ? -3.054 -7.065 -4.992 1.00 93.12 192 VAL A C 1
ATOM 1527 O O . VAL A 1 192 ? -2.748 -7.146 -3.802 1.00 93.12 192 VAL A O 1
ATOM 1530 N N . PHE A 1 193 ? -2.924 -5.932 -5.681 1.00 94.12 193 PHE A N 1
ATOM 1531 C CA . PHE A 1 193 ? -2.542 -4.643 -5.101 1.00 94.12 193 PHE A CA 1
ATOM 1532 C C . PHE A 1 193 ? -3.756 -3.719 -5.029 1.00 94.12 193 PHE A C 1
ATOM 1534 O O . PHE A 1 193 ? -4.546 -3.683 -5.975 1.00 94.12 193 PHE A O 1
ATOM 1541 N N . SER A 1 194 ? -3.852 -2.932 -3.957 1.00 92.44 194 SER A N 1
ATOM 1542 C CA . SER A 1 194 ? -4.678 -1.725 -3.975 1.00 92.44 194 SER A CA 1
ATOM 1543 C C . SER A 1 194 ? -4.060 -0.668 -4.895 1.00 92.44 194 SER A C 1
ATOM 1545 O O . SER A 1 194 ? -2.845 -0.645 -5.112 1.00 92.44 194 SER A O 1
ATOM 1547 N N . GLU A 1 195 ? -4.862 0.242 -5.427 1.00 91.62 195 GLU A N 1
ATOM 1548 C CA . GLU A 1 195 ? -4.413 1.467 -6.082 1.00 91.62 195 GLU A CA 1
ATOM 1549 C C . GLU A 1 195 ? -3.482 2.280 -5.186 1.00 91.62 195 GLU A C 1
ATOM 1551 O O . GLU A 1 195 ? -2.461 2.781 -5.662 1.00 91.62 195 GLU A O 1
ATOM 1556 N N . ALA A 1 196 ? -3.767 2.369 -3.884 1.00 90.19 196 ALA A N 1
ATOM 1557 C CA . ALA A 1 196 ? -2.868 3.019 -2.934 1.00 90.19 196 ALA A CA 1
ATOM 1558 C C . ALA A 1 196 ? -1.482 2.342 -2.908 1.00 90.19 196 ALA A C 1
ATOM 1560 O O . ALA A 1 196 ? -0.457 3.032 -2.933 1.00 90.19 196 ALA A O 1
ATOM 1561 N N . MET A 1 197 ? -1.431 1.004 -2.939 1.00 92.75 197 MET A N 1
ATOM 1562 C CA . MET A 1 197 ? -0.177 0.246 -3.026 1.00 92.75 197 MET A CA 1
ATOM 1563 C C . MET A 1 197 ? 0.536 0.476 -4.362 1.00 92.75 197 MET A C 1
ATOM 1565 O O . MET A 1 197 ? 1.737 0.745 -4.369 1.00 92.75 197 MET A O 1
ATOM 1569 N N . VAL A 1 198 ? -0.191 0.459 -5.483 1.00 95.19 198 VAL A N 1
ATOM 1570 C CA . VAL A 1 198 ? 0.350 0.762 -6.822 1.00 95.19 198 VAL A CA 1
ATOM 1571 C C . VAL A 1 198 ? 0.978 2.157 -6.851 1.00 95.19 198 VAL A C 1
ATOM 1573 O O . VAL A 1 198 ? 2.128 2.319 -7.263 1.00 95.19 198 VAL A O 1
ATOM 1576 N N . ARG A 1 199 ? 0.259 3.176 -6.367 1.00 93.19 199 ARG A N 1
ATOM 1577 C CA . ARG A 1 199 ? 0.735 4.566 -6.312 1.00 93.19 199 ARG A CA 1
ATOM 1578 C C . ARG A 1 199 ? 1.945 4.710 -5.392 1.00 93.19 199 ARG A C 1
ATOM 1580 O O . ARG A 1 199 ? 2.874 5.447 -5.722 1.00 93.19 199 ARG A O 1
ATOM 1587 N N . SER A 1 200 ? 1.949 4.004 -4.261 1.00 91.62 200 SER A N 1
ATOM 1588 C CA . SER A 1 200 ? 3.074 3.971 -3.323 1.00 91.62 200 SER A CA 1
ATOM 1589 C C . SER A 1 200 ? 4.324 3.371 -3.972 1.00 91.62 200 SER A C 1
ATOM 1591 O O . SER A 1 200 ? 5.366 4.024 -4.006 1.00 91.62 200 SER A O 1
ATOM 1593 N N . ASN A 1 201 ? 4.202 2.192 -4.588 1.00 94.12 201 ASN A N 1
ATOM 1594 C CA . ASN A 1 201 ? 5.292 1.511 -5.288 1.00 94.12 201 ASN A CA 1
ATOM 1595 C C . ASN A 1 201 ? 5.850 2.357 -6.436 1.00 94.12 201 ASN A C 1
ATOM 1597 O O . ASN A 1 201 ? 7.063 2.551 -6.526 1.00 94.12 201 ASN A O 1
ATOM 1601 N N . ARG A 1 202 ? 4.969 2.933 -7.266 1.00 94.69 202 ARG A N 1
ATOM 1602 C CA . ARG A 1 202 ? 5.341 3.889 -8.319 1.00 94.69 202 ARG A CA 1
ATOM 1603 C C . ARG A 1 202 ? 6.158 5.044 -7.744 1.00 94.69 202 ARG A C 1
ATOM 1605 O O . ARG A 1 202 ? 7.246 5.344 -8.228 1.00 94.69 202 ARG A O 1
ATOM 1612 N N . ALA A 1 203 ? 5.659 5.680 -6.685 1.00 92.38 203 ALA A N 1
ATOM 1613 C CA . ALA A 1 203 ? 6.331 6.814 -6.061 1.00 92.38 203 ALA A CA 1
ATOM 1614 C C . ALA A 1 203 ? 7.692 6.448 -5.441 1.00 92.38 203 ALA A C 1
ATOM 1616 O O . ALA A 1 203 ? 8.603 7.275 -5.454 1.00 92.38 203 ALA A O 1
ATOM 1617 N N . SER A 1 204 ? 7.858 5.224 -4.932 1.00 91.94 204 SER A N 1
ATOM 1618 C CA . SER A 1 204 ? 9.147 4.736 -4.430 1.00 91.94 204 SER A CA 1
ATOM 1619 C C . SER A 1 204 ? 10.218 4.657 -5.521 1.00 91.94 204 SER A C 1
ATOM 1621 O O . SER A 1 204 ? 11.381 4.938 -5.238 1.00 91.94 204 SER A O 1
ATOM 1623 N N . PHE A 1 205 ? 9.846 4.331 -6.764 1.00 91.94 205 PHE A N 1
ATOM 1624 C CA . PHE A 1 205 ? 10.769 4.374 -7.903 1.00 91.94 205 PHE A CA 1
ATOM 1625 C C . PHE A 1 205 ? 11.083 5.807 -8.346 1.00 91.94 205 PHE A C 1
ATOM 1627 O O . PHE A 1 205 ? 12.246 6.138 -8.588 1.00 91.94 205 PHE A O 1
ATOM 1634 N N . LEU A 1 206 ? 10.054 6.655 -8.442 1.00 90.50 206 LEU A N 1
ATOM 1635 C CA . LEU A 1 206 ? 10.201 8.034 -8.917 1.00 90.50 206 LEU A CA 1
ATOM 1636 C C . LEU A 1 206 ? 11.029 8.901 -7.960 1.00 90.50 206 LEU A C 1
ATOM 1638 O O . LEU A 1 206 ? 11.856 9.700 -8.394 1.00 90.50 206 LEU A O 1
ATOM 1642 N N . GLY A 1 207 ? 10.851 8.690 -6.658 1.00 72.31 207 GLY A N 1
ATOM 1643 C CA . GLY A 1 207 ? 11.584 9.384 -5.612 1.00 72.31 207 GLY A CA 1
ATOM 1644 C C . GLY A 1 207 ? 10.665 10.116 -4.648 1.00 72.31 207 GLY A C 1
ATOM 1645 O O . GLY A 1 207 ? 10.238 11.238 -4.892 1.00 72.31 207 GLY A O 1
ATOM 1646 N N . LYS A 1 208 ? 10.419 9.484 -3.497 1.00 61.59 208 LYS A N 1
ATOM 1647 C CA . LYS A 1 208 ? 10.025 10.165 -2.246 1.00 61.59 208 LYS A CA 1
ATOM 1648 C C . LYS A 1 208 ? 11.159 10.197 -1.214 1.00 61.59 208 LYS A C 1
ATOM 1650 O O . LYS A 1 208 ? 11.213 11.097 -0.387 1.00 61.59 208 LYS A O 1
ATOM 1655 N N . VAL A 1 209 ? 12.067 9.219 -1.279 1.00 56.97 209 VAL A N 1
ATOM 1656 C CA . VAL A 1 209 ? 13.237 9.065 -0.389 1.00 56.97 209 VAL A CA 1
ATOM 1657 C C . VAL A 1 209 ? 14.528 8.904 -1.203 1.00 56.97 209 VAL A C 1
ATOM 1659 O O . VAL A 1 209 ? 15.573 9.425 -0.824 1.00 56.97 209 VAL A O 1
ATOM 1662 N N . THR A 1 210 ? 14.467 8.229 -2.355 1.00 67.19 210 THR A N 1
ATOM 1663 C CA . THR A 1 210 ? 15.614 8.000 -3.249 1.00 67.19 210 THR A CA 1
ATOM 1664 C C . THR A 1 210 ? 15.195 8.143 -4.703 1.00 67.19 210 THR A C 1
ATOM 1666 O O . THR A 1 210 ? 14.225 7.529 -5.128 1.00 67.19 210 THR A O 1
ATOM 1669 N N . HIS A 1 211 ? 15.961 8.895 -5.488 1.00 79.25 211 HIS A N 1
ATOM 1670 C CA . HIS A 1 211 ? 15.716 9.055 -6.920 1.00 79.25 211 HIS A CA 1
ATOM 1671 C C . HIS A 1 211 ? 16.371 7.895 -7.689 1.00 79.25 211 HIS A C 1
ATOM 1673 O O . HIS A 1 211 ? 17.603 7.799 -7.763 1.00 79.25 211 HIS A O 1
ATOM 1679 N N . PHE A 1 212 ? 15.559 6.967 -8.210 1.00 89.44 212 PHE A N 1
ATOM 1680 C CA . PHE A 1 212 ? 16.032 5.865 -9.066 1.00 89.44 212 PHE A CA 1
ATOM 1681 C C . PHE A 1 212 ? 15.854 6.144 -10.558 1.00 89.44 212 PHE A C 1
ATOM 1683 O O . PHE A 1 212 ? 16.499 5.488 -11.379 1.00 89.44 212 PHE A O 1
ATOM 1690 N N . VAL A 1 213 ? 15.019 7.115 -10.905 1.00 91.94 213 VAL A N 1
ATOM 1691 C CA . VAL A 1 213 ? 14.715 7.514 -12.280 1.00 91.94 213 VAL A CA 1
ATOM 1692 C C . VAL A 1 213 ? 15.360 8.858 -12.601 1.00 91.94 213 VAL A C 1
ATOM 1694 O O . VAL A 1 213 ? 15.547 9.683 -11.709 1.00 91.94 213 VAL A O 1
ATOM 1697 N N . ASN A 1 214 ? 15.705 9.072 -13.867 1.00 91.00 214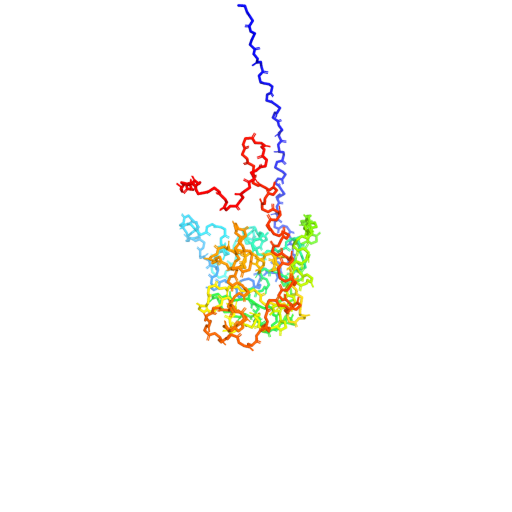 ASN A N 1
ATOM 1698 C CA . ASN A 1 214 ? 16.355 10.291 -14.352 1.00 91.00 214 ASN A CA 1
ATOM 1699 C C . ASN A 1 214 ? 15.417 11.079 -15.287 1.00 91.00 214 ASN A C 1
ATOM 1701 O O . ASN A 1 214 ? 15.709 11.238 -16.472 1.00 91.00 214 ASN A O 1
ATOM 1705 N N . LEU A 1 215 ? 14.245 11.494 -14.781 1.00 89.31 215 LEU A N 1
ATOM 1706 C CA . LEU A 1 215 ? 13.185 12.111 -15.601 1.00 89.31 215 LEU A CA 1
ATOM 1707 C C . LEU A 1 215 ? 13.588 13.464 -16.209 1.00 89.31 215 LEU A C 1
ATOM 1709 O O . LEU A 1 215 ? 13.079 13.846 -17.260 1.00 89.31 215 LEU A O 1
ATOM 1713 N N . ASP A 1 216 ? 14.517 14.174 -15.580 1.00 81.69 216 ASP A N 1
ATOM 1714 C CA . ASP A 1 216 ? 15.054 15.460 -16.019 1.00 81.69 216 ASP A CA 1
ATOM 1715 C C . ASP A 1 216 ? 16.197 15.329 -17.037 1.00 81.69 216 ASP A C 1
ATOM 1717 O O . ASP A 1 216 ? 16.706 16.335 -17.509 1.00 81.69 216 ASP A O 1
ATOM 1721 N N . GLY A 1 217 ? 16.597 14.115 -17.426 1.00 85.44 217 GLY A N 1
ATOM 1722 C CA . GLY A 1 217 ? 17.703 13.911 -18.360 1.00 85.44 217 GLY A CA 1
ATOM 1723 C C . GLY A 1 217 ? 17.503 12.715 -19.282 1.00 85.44 217 GLY A C 1
ATOM 1724 O O . GLY A 1 217 ? 16.392 12.433 -19.741 1.00 85.44 217 GLY A O 1
ATOM 1725 N N . ASP A 1 218 ? 18.609 12.036 -19.585 1.00 90.50 218 ASP A N 1
ATOM 1726 C CA . ASP A 1 218 ? 18.612 10.781 -20.335 1.00 90.50 218 ASP A CA 1
ATOM 1727 C C . ASP A 1 218 ? 18.029 9.650 -19.477 1.00 90.50 218 ASP A C 1
ATOM 1729 O O . ASP A 1 218 ? 18.600 9.279 -18.444 1.00 90.50 218 ASP A O 1
ATOM 1733 N N . LEU A 1 219 ? 16.902 9.091 -19.919 1.00 93.31 219 LEU A N 1
ATOM 1734 C CA . LEU A 1 219 ? 16.198 8.017 -19.222 1.00 93.31 219 LEU A CA 1
ATOM 1735 C C . LEU A 1 219 ? 17.056 6.751 -19.095 1.00 93.31 219 LEU A C 1
ATOM 1737 O O . LEU A 1 219 ? 16.932 6.047 -18.088 1.00 93.31 219 LEU A O 1
ATOM 1741 N N . ASN A 1 220 ? 17.992 6.511 -20.024 1.00 92.50 220 ASN A N 1
ATOM 1742 C CA . ASN A 1 220 ? 18.912 5.369 -19.976 1.00 92.50 220 ASN A CA 1
ATOM 1743 C C . ASN A 1 220 ? 19.890 5.441 -18.799 1.00 92.50 220 ASN A C 1
ATOM 1745 O O . ASN A 1 220 ? 20.476 4.432 -18.417 1.00 92.50 220 ASN A O 1
ATOM 1749 N N . ARG A 1 221 ? 20.049 6.615 -18.174 1.00 91.38 221 ARG A N 1
ATOM 1750 C CA . ARG A 1 221 ? 20.879 6.791 -16.973 1.00 91.38 221 ARG A CA 1
ATOM 1751 C C . ARG A 1 221 ? 20.128 6.517 -15.670 1.00 91.38 221 ARG A C 1
ATOM 1753 O O . ARG A 1 221 ? 20.723 6.611 -14.596 1.00 91.38 221 ARG A O 1
ATOM 1760 N N . SER A 1 222 ? 18.848 6.151 -15.737 1.00 94.00 222 SER A N 1
ATOM 1761 C CA . SER A 1 222 ? 18.059 5.777 -14.561 1.00 94.00 222 SER A CA 1
ATOM 1762 C C . SER A 1 222 ? 18.709 4.597 -13.831 1.00 94.00 222 SER A C 1
ATOM 1764 O O . SER A 1 222 ? 18.941 3.532 -14.410 1.00 94.00 222 SER A O 1
ATOM 1766 N N . ARG A 1 223 ? 18.987 4.759 -12.530 1.00 91.94 223 ARG A N 1
ATOM 1767 C CA . ARG A 1 223 ? 19.520 3.692 -11.655 1.00 91.94 223 ARG A CA 1
ATOM 1768 C C . ARG A 1 223 ? 18.577 2.497 -11.562 1.00 91.94 223 ARG A C 1
ATOM 1770 O O . ARG A 1 223 ? 19.042 1.404 -11.262 1.00 91.94 223 ARG A O 1
ATOM 1777 N N . LEU A 1 224 ? 17.288 2.708 -11.824 1.00 91.88 224 LEU A N 1
ATOM 1778 C CA . LEU A 1 224 ? 16.291 1.650 -11.957 1.00 91.88 224 LEU A CA 1
ATOM 1779 C C . LEU A 1 224 ? 16.654 0.622 -13.043 1.00 91.88 224 LEU A C 1
ATOM 1781 O O . LEU A 1 224 ? 16.368 -0.557 -12.873 1.00 91.88 224 LEU A O 1
ATOM 1785 N N . ILE A 1 225 ? 17.312 1.055 -14.123 1.00 94.00 225 ILE A N 1
ATOM 1786 C CA . ILE A 1 225 ? 17.725 0.194 -15.240 1.00 94.00 225 ILE A CA 1
ATOM 1787 C C . ILE A 1 225 ? 19.203 -0.164 -15.104 1.00 94.00 225 ILE A C 1
ATOM 1789 O O . ILE A 1 225 ? 19.558 -1.337 -15.055 1.00 94.00 225 ILE A O 1
ATOM 1793 N N . THR A 1 226 ? 20.076 0.838 -14.974 1.00 93.81 226 THR A N 1
ATOM 1794 C CA . THR A 1 226 ? 21.536 0.639 -15.046 1.00 93.81 226 THR A CA 1
ATOM 1795 C C . THR A 1 226 ? 22.089 -0.257 -13.944 1.00 93.81 226 THR A C 1
ATOM 1797 O O . THR A 1 226 ? 23.094 -0.927 -14.154 1.00 93.81 226 THR A O 1
ATOM 1800 N N . LYS A 1 227 ? 21.450 -0.327 -12.771 1.00 91.12 227 LYS A N 1
ATOM 1801 C CA . LYS A 1 227 ? 21.852 -1.294 -11.740 1.00 91.12 227 LYS A CA 1
ATOM 1802 C C . LYS A 1 227 ? 21.554 -2.737 -12.132 1.00 91.12 227 LYS A C 1
ATOM 1804 O O . LYS A 1 227 ? 22.239 -3.625 -11.654 1.00 91.12 227 LYS A O 1
ATOM 1809 N N . ASN A 1 228 ? 20.555 -2.956 -12.977 1.00 92.38 228 ASN A N 1
ATOM 1810 C CA . ASN A 1 228 ? 19.935 -4.254 -13.215 1.00 92.38 228 ASN A CA 1
ATOM 1811 C C . ASN A 1 228 ? 20.333 -4.917 -14.545 1.00 92.38 228 ASN A C 1
ATOM 1813 O O . ASN A 1 228 ? 19.882 -6.027 -14.803 1.00 92.38 228 ASN A O 1
ATOM 1817 N N . ILE A 1 229 ? 21.191 -4.275 -15.346 1.00 94.38 229 ILE A N 1
ATOM 1818 C CA . ILE A 1 229 ? 21.815 -4.858 -16.548 1.00 94.38 229 ILE A CA 1
ATOM 1819 C C . ILE A 1 229 ? 23.313 -5.150 -16.314 1.00 94.38 229 ILE A C 1
ATOM 1821 O O . ILE A 1 229 ? 23.928 -4.525 -15.432 1.00 94.38 229 ILE A O 1
ATOM 1825 N N . PRO A 1 230 ? 23.945 -6.038 -17.109 1.00 94.56 230 PRO A N 1
ATOM 1826 C CA . PRO A 1 230 ? 25.362 -6.357 -16.995 1.00 94.56 230 PRO A CA 1
ATOM 1827 C C . PRO A 1 230 ? 26.259 -5.135 -17.219 1.00 94.56 230 PRO A C 1
ATOM 1829 O O . PRO A 1 230 ? 25.986 -4.285 -18.064 1.00 94.56 230 PRO A O 1
ATOM 1832 N N . ILE A 1 231 ? 27.406 -5.083 -16.532 1.00 93.38 231 ILE A N 1
ATOM 1833 C CA . ILE A 1 231 ? 28.382 -3.982 -16.679 1.00 93.38 231 ILE A CA 1
ATOM 1834 C C . ILE A 1 231 ? 28.852 -3.836 -18.137 1.00 93.38 231 ILE A C 1
ATOM 1836 O O . ILE A 1 231 ? 28.994 -2.721 -18.632 1.00 93.38 231 ILE A O 1
ATOM 1840 N N . LYS A 1 232 ? 29.040 -4.956 -18.852 1.00 93.69 232 LYS A N 1
ATOM 1841 C CA . LYS A 1 232 ? 29.441 -4.962 -20.271 1.00 93.69 232 LYS A CA 1
ATOM 1842 C C . LYS A 1 232 ? 28.400 -4.327 -21.211 1.00 93.69 232 LYS A C 1
ATOM 1844 O O . LYS A 1 232 ? 28.770 -3.895 -22.292 1.00 93.69 232 LYS A O 1
ATOM 1849 N N . GLU A 1 233 ? 27.140 -4.255 -20.781 1.00 94.75 233 GLU A N 1
ATOM 1850 C CA . GLU A 1 233 ? 26.014 -3.670 -21.525 1.00 94.75 233 GLU A CA 1
ATOM 1851 C C . GLU A 1 233 ? 25.732 -2.215 -21.098 1.00 94.75 233 GLU A C 1
ATOM 1853 O O . GLU A 1 233 ? 24.705 -1.643 -21.455 1.00 94.75 233 GLU A O 1
ATOM 1858 N N . GLY A 1 234 ? 26.622 -1.605 -20.304 1.00 91.88 234 GLY A N 1
ATOM 1859 C CA . GLY A 1 234 ? 26.459 -0.242 -19.783 1.00 91.88 234 GLY A CA 1
ATOM 1860 C C . GLY A 1 234 ? 25.868 -0.164 -18.372 1.00 91.88 234 GLY A C 1
ATOM 1861 O O . GLY A 1 234 ? 25.509 0.922 -17.915 1.00 91.88 234 GLY A O 1
ATOM 1862 N N . GLY A 1 235 ? 25.770 -1.293 -17.664 1.00 92.81 235 GLY A N 1
ATOM 1863 C CA . GLY A 1 235 ? 25.337 -1.327 -16.271 1.00 92.81 235 GLY A CA 1
ATOM 1864 C C . GLY A 1 235 ? 26.338 -0.724 -15.281 1.00 92.81 235 GLY A C 1
ATOM 1865 O O . GLY A 1 235 ? 27.533 -0.601 -15.550 1.00 92.81 235 GLY A O 1
ATOM 1866 N N . ILE A 1 236 ? 25.850 -0.395 -14.085 1.00 92.19 236 ILE A N 1
ATOM 1867 C CA . ILE A 1 236 ? 26.652 0.061 -12.943 1.00 92.19 236 ILE A CA 1
ATOM 1868 C C . ILE A 1 236 ? 26.621 -0.976 -11.829 1.00 92.19 236 ILE A C 1
ATOM 1870 O O . ILE A 1 236 ? 25.593 -1.609 -11.600 1.00 92.19 236 ILE A O 1
ATOM 1874 N N . HIS A 1 237 ? 27.722 -1.115 -11.093 1.00 87.38 237 HIS A N 1
ATOM 1875 C CA . HIS A 1 237 ? 27.820 -2.101 -10.019 1.00 87.38 237 HIS A CA 1
ATOM 1876 C C . HIS A 1 237 ? 26.661 -1.987 -9.013 1.00 87.38 237 HIS A C 1
ATOM 1878 O O . HIS A 1 237 ? 26.411 -0.913 -8.452 1.00 87.38 237 HIS A O 1
ATOM 1884 N N . GLN A 1 238 ? 25.988 -3.110 -8.750 1.00 82.69 238 GLN A N 1
ATOM 1885 C CA . GLN A 1 238 ? 24.983 -3.216 -7.700 1.00 82.69 238 GLN A CA 1
ATOM 1886 C C . GLN A 1 238 ? 25.287 -4.333 -6.701 1.00 82.69 238 GLN A C 1
ATOM 1888 O O . GLN A 1 238 ? 25.850 -5.370 -7.046 1.00 82.69 238 GLN A O 1
ATOM 1893 N N . ARG A 1 239 ? 24.847 -4.142 -5.450 1.00 76.31 239 ARG A N 1
ATOM 1894 C CA . ARG A 1 239 ? 25.075 -5.089 -4.345 1.00 76.31 239 ARG A CA 1
ATOM 1895 C C . ARG A 1 239 ? 24.522 -6.491 -4.632 1.00 76.31 239 ARG A C 1
ATOM 1897 O O . ARG A 1 239 ? 25.113 -7.466 -4.187 1.00 76.31 239 ARG A O 1
ATOM 1904 N N . GLY A 1 240 ? 23.410 -6.582 -5.363 1.00 72.31 240 GLY A N 1
ATOM 1905 C CA . GLY A 1 240 ? 22.785 -7.848 -5.760 1.00 72.31 240 GLY A CA 1
ATOM 1906 C C . GLY A 1 240 ? 23.467 -8.561 -6.934 1.00 72.31 240 GLY A C 1
ATOM 1907 O O . GLY A 1 240 ? 23.064 -9.667 -7.271 1.00 72.31 240 GLY A O 1
ATOM 1908 N N . GLY A 1 241 ? 24.497 -7.967 -7.546 1.00 80.06 241 GLY A N 1
ATOM 1909 C CA . GLY A 1 241 ? 25.049 -8.403 -8.833 1.00 80.06 241 GLY A CA 1
ATOM 1910 C C . GLY A 1 241 ? 24.220 -7.914 -10.027 1.00 80.06 241 GLY A C 1
ATOM 1911 O O . GLY A 1 241 ? 23.078 -7.514 -9.873 1.00 80.06 241 GLY A O 1
ATOM 1912 N N . ASN A 1 242 ? 24.808 -7.905 -11.220 1.00 83.31 242 ASN A N 1
ATOM 1913 C CA . ASN A 1 242 ? 24.279 -7.211 -12.403 1.00 83.31 242 ASN A CA 1
ATOM 1914 C C . ASN A 1 242 ? 23.699 -8.130 -13.493 1.00 83.31 242 ASN A C 1
ATOM 1916 O O . ASN A 1 242 ? 23.293 -7.642 -14.538 1.00 83.31 242 ASN A O 1
ATOM 1920 N N . ASN A 1 243 ? 23.700 -9.446 -13.289 1.00 81.25 243 ASN A N 1
ATOM 1921 C CA . ASN A 1 243 ? 23.393 -10.436 -14.330 1.00 81.25 243 ASN A CA 1
ATOM 1922 C C . ASN A 1 243 ? 22.078 -11.194 -14.076 1.00 81.25 243 ASN A C 1
ATOM 1924 O O . ASN A 1 243 ? 21.839 -12.217 -14.707 1.00 81.25 243 ASN A O 1
ATOM 1928 N N . GLN A 1 244 ? 21.282 -10.764 -13.097 1.00 81.19 244 GLN A N 1
ATOM 1929 C CA . GLN A 1 244 ? 20.150 -11.537 -12.583 1.00 81.19 244 GLN A CA 1
ATOM 1930 C C . GLN A 1 244 ? 18.782 -11.050 -13.059 1.00 81.19 244 GLN A C 1
ATOM 1932 O O . GLN A 1 244 ? 17.816 -11.779 -12.869 1.00 81.19 244 GLN A O 1
ATOM 1937 N N . PHE A 1 245 ? 18.685 -9.837 -13.607 1.00 88.50 245 PHE A N 1
ATOM 1938 C CA . PHE A 1 245 ? 17.390 -9.180 -13.807 1.00 88.50 245 PHE A CA 1
ATOM 1939 C C . PHE A 1 245 ? 17.110 -8.873 -15.273 1.00 88.50 245 PHE A C 1
ATOM 1941 O O . PHE A 1 245 ? 16.100 -9.326 -15.793 1.00 88.50 245 PHE A O 1
ATOM 1948 N N . PHE A 1 246 ? 18.004 -8.149 -15.946 1.00 93.75 246 PHE A N 1
ATOM 1949 C CA . PHE A 1 246 ? 17.833 -7.784 -17.352 1.00 93.75 246 PHE A CA 1
ATOM 1950 C C . PHE A 1 246 ? 19.086 -8.116 -18.150 1.00 93.75 246 PHE A C 1
ATOM 1952 O O . PHE A 1 246 ? 20.198 -8.052 -17.622 1.00 93.75 246 PHE A O 1
ATOM 1959 N N . GLU A 1 247 ? 18.923 -8.443 -19.428 1.00 94.31 247 GLU A N 1
ATOM 1960 C CA . GLU A 1 247 ? 20.047 -8.847 -20.276 1.00 94.31 247 GLU A CA 1
ATOM 1961 C C . GLU A 1 247 ? 20.840 -7.658 -20.815 1.00 94.31 247 GLU A C 1
ATOM 1963 O O . GLU A 1 247 ? 22.065 -7.717 -20.870 1.00 94.31 247 GLU A O 1
ATOM 1968 N N . SER A 1 248 ? 20.157 -6.589 -21.232 1.00 95.25 248 SER A N 1
ATOM 1969 C CA . SER A 1 248 ? 20.739 -5.380 -21.832 1.00 95.25 248 SER A CA 1
ATOM 1970 C C . SER A 1 248 ? 19.668 -4.288 -21.971 1.00 95.25 248 SER A C 1
ATOM 1972 O O . SER A 1 248 ? 18.519 -4.480 -21.583 1.00 95.25 248 SER A O 1
ATOM 1974 N N . PHE A 1 249 ? 19.995 -3.155 -22.599 1.00 95.25 249 PHE A N 1
ATOM 1975 C CA . PHE A 1 249 ? 18.982 -2.176 -23.022 1.00 95.25 249 PHE A CA 1
ATOM 1976 C C . PHE A 1 249 ? 18.028 -2.689 -24.116 1.00 95.25 249 PHE A C 1
ATOM 1978 O O . PHE A 1 249 ? 16.982 -2.086 -24.342 1.00 95.25 249 PHE A O 1
ATOM 1985 N N . ALA A 1 250 ? 18.373 -3.780 -24.807 1.00 96.31 250 ALA A N 1
ATOM 1986 C CA . ALA A 1 250 ? 17.512 -4.392 -25.817 1.00 96.31 250 ALA A CA 1
ATOM 1987 C C . ALA A 1 250 ? 16.467 -5.355 -25.225 1.00 96.31 250 ALA A C 1
ATOM 1989 O O . ALA A 1 250 ? 15.604 -5.817 -25.971 1.00 96.31 250 ALA A O 1
ATOM 1990 N N . ASP A 1 251 ? 16.538 -5.632 -23.921 1.00 96.88 251 ASP A N 1
ATOM 1991 C CA . ASP A 1 251 ? 15.584 -6.457 -23.178 1.00 96.88 251 ASP A CA 1
ATOM 1992 C C . ASP A 1 251 ? 14.167 -5.850 -23.235 1.00 96.88 251 ASP A C 1
ATOM 1994 O O . ASP A 1 251 ? 13.989 -4.636 -23.090 1.00 96.88 251 ASP A O 1
ATOM 1998 N N . GLU A 1 252 ? 13.148 -6.680 -23.465 1.00 97.38 252 GLU A N 1
ATOM 1999 C CA . GLU A 1 252 ? 11.752 -6.231 -23.567 1.00 97.38 252 GLU A CA 1
ATOM 2000 C C . GLU A 1 252 ? 11.223 -5.648 -22.247 1.00 97.38 252 GLU A C 1
ATOM 2002 O O . GLU A 1 252 ? 10.439 -4.692 -22.256 1.00 97.38 252 GLU A O 1
ATOM 2007 N N . ASP A 1 253 ? 11.705 -6.139 -21.105 1.00 97.06 253 ASP A N 1
ATOM 2008 C CA . ASP A 1 253 ? 11.348 -5.601 -19.793 1.00 97.06 253 ASP A CA 1
ATOM 2009 C C . ASP A 1 253 ? 11.954 -4.206 -19.603 1.00 97.06 253 ASP A C 1
ATOM 2011 O O . ASP A 1 253 ? 11.291 -3.290 -19.105 1.00 97.06 253 ASP A O 1
ATOM 2015 N N . VAL A 1 254 ? 13.183 -3.994 -20.085 1.00 97.25 254 VAL A N 1
ATOM 2016 C CA . VAL A 1 254 ? 13.826 -2.671 -20.068 1.00 97.25 254 VAL A CA 1
ATOM 2017 C C . VAL A 1 254 ? 13.103 -1.700 -20.997 1.00 97.25 254 VAL A C 1
ATOM 2019 O O . VAL A 1 254 ? 12.852 -0.562 -20.597 1.00 97.25 254 VAL A O 1
ATOM 2022 N N . LYS A 1 255 ? 12.693 -2.133 -22.195 1.00 98.19 255 LYS A N 1
ATOM 2023 C CA . LYS A 1 255 ? 11.872 -1.310 -23.104 1.00 98.19 255 LYS A CA 1
ATOM 2024 C C . LYS A 1 255 ? 10.533 -0.929 -22.476 1.00 98.19 255 LYS A C 1
ATOM 2026 O O . LYS A 1 255 ? 10.105 0.217 -22.600 1.00 98.19 255 LYS A O 1
ATOM 2031 N N . THR A 1 256 ? 9.900 -1.858 -21.760 1.00 98.44 256 THR A N 1
ATOM 2032 C CA . THR A 1 256 ? 8.648 -1.611 -21.030 1.00 98.44 256 THR A CA 1
ATOM 2033 C C . THR A 1 256 ? 8.839 -0.550 -19.946 1.00 98.44 256 THR A C 1
ATOM 2035 O O . THR A 1 256 ? 8.058 0.400 -19.862 1.00 98.44 256 THR A O 1
ATOM 2038 N N . ILE A 1 257 ? 9.917 -0.650 -19.159 1.00 98.19 257 ILE A N 1
ATOM 2039 C CA . ILE A 1 257 ? 10.265 0.356 -18.146 1.00 98.19 257 ILE A CA 1
ATOM 2040 C C . ILE A 1 257 ? 10.562 1.711 -18.804 1.00 98.19 257 ILE A C 1
ATOM 2042 O O . ILE A 1 257 ? 10.060 2.727 -18.335 1.00 98.19 257 ILE A O 1
ATOM 2046 N N . LEU A 1 258 ? 11.336 1.753 -19.893 1.00 97.94 258 LEU A N 1
ATOM 2047 C CA . LEU A 1 258 ? 11.658 2.998 -20.601 1.00 97.94 258 LEU A CA 1
ATOM 2048 C C . LEU A 1 258 ? 10.408 3.692 -21.145 1.00 97.94 258 LEU A C 1
ATOM 2050 O O . LEU A 1 258 ? 10.249 4.890 -20.926 1.00 97.94 258 LEU A O 1
ATOM 2054 N N . LYS A 1 259 ? 9.486 2.944 -21.759 1.00 98.38 259 LYS A N 1
ATOM 2055 C CA . LYS A 1 259 ? 8.200 3.478 -22.226 1.00 98.38 259 LYS A CA 1
ATOM 2056 C C . LYS A 1 259 ? 7.405 4.108 -21.084 1.00 98.38 259 LYS A C 1
ATOM 2058 O O . LYS A 1 259 ? 6.850 5.192 -21.237 1.00 98.38 259 LYS A O 1
ATOM 2063 N N . TRP A 1 260 ? 7.370 3.462 -19.922 1.00 98.19 260 TRP A N 1
ATOM 2064 C CA . TRP A 1 260 ? 6.755 4.061 -18.741 1.00 98.19 260 TRP A CA 1
ATOM 2065 C C . TRP A 1 260 ? 7.462 5.353 -18.318 1.00 98.19 260 TRP A C 1
ATOM 2067 O O . TRP A 1 260 ? 6.794 6.360 -18.101 1.00 98.19 260 TRP A O 1
ATOM 2077 N N . LEU A 1 261 ? 8.797 5.370 -18.265 1.00 97.00 261 LEU A N 1
ATOM 2078 C CA . LEU A 1 261 ? 9.561 6.573 -17.918 1.00 97.00 261 LEU A CA 1
ATOM 2079 C C . LEU A 1 261 ? 9.346 7.730 -18.909 1.00 97.00 261 LEU A C 1
ATOM 2081 O O . LEU A 1 261 ? 9.362 8.888 -18.499 1.00 97.00 261 LEU A O 1
ATOM 2085 N N . GLU A 1 262 ? 9.109 7.445 -20.189 1.00 97.06 262 GLU A N 1
ATOM 2086 C CA . GLU A 1 262 ? 8.710 8.453 -21.178 1.00 97.06 262 GLU A CA 1
ATOM 2087 C C . GLU A 1 262 ? 7.339 9.055 -20.848 1.00 97.06 262 GLU A C 1
ATOM 2089 O O . GLU A 1 262 ? 7.183 10.277 -20.886 1.00 97.06 262 GLU A O 1
ATOM 2094 N N . MET A 1 263 ? 6.365 8.222 -20.463 1.00 97.12 263 MET A N 1
ATOM 2095 C CA . MET A 1 263 ? 5.043 8.687 -20.026 1.00 97.12 263 MET A CA 1
ATOM 2096 C C . MET A 1 263 ? 5.139 9.537 -18.751 1.00 97.12 263 MET A C 1
ATOM 2098 O O . MET A 1 263 ? 4.508 10.586 -18.664 1.00 97.12 263 MET A O 1
ATOM 2102 N N . GLU A 1 264 ? 5.963 9.121 -17.787 1.00 94.88 264 GLU A N 1
ATOM 2103 C CA . GLU A 1 264 ? 6.250 9.883 -16.565 1.00 94.88 264 GLU A CA 1
ATOM 2104 C C . GLU A 1 264 ? 6.894 11.237 -16.869 1.00 94.88 264 GLU A C 1
ATOM 2106 O O . GLU A 1 264 ? 6.492 12.267 -16.329 1.00 94.88 264 GLU A O 1
ATOM 2111 N N . LYS A 1 265 ? 7.879 11.256 -17.771 1.00 91.88 265 LYS A N 1
ATOM 2112 C CA . LYS A 1 265 ? 8.551 12.486 -18.193 1.00 91.88 265 LYS A CA 1
ATOM 2113 C C . LYS A 1 265 ? 7.582 13.443 -18.888 1.00 91.88 265 LYS A C 1
ATOM 2115 O O . LYS A 1 265 ? 7.625 14.643 -18.619 1.00 91.88 265 LYS A O 1
ATOM 2120 N N . ALA A 1 266 ? 6.704 12.927 -19.748 1.00 91.19 266 ALA A N 1
ATOM 2121 C CA . ALA A 1 266 ? 5.672 13.719 -20.413 1.00 91.19 266 ALA A CA 1
ATOM 2122 C C . ALA A 1 266 ? 4.669 14.311 -19.409 1.00 91.19 266 ALA A C 1
ATOM 2124 O O . ALA A 1 266 ? 4.331 15.490 -19.510 1.00 91.19 266 ALA A O 1
ATOM 2125 N N . GLU A 1 267 ? 4.254 13.527 -18.411 1.00 90.31 267 GLU A N 1
ATOM 2126 C CA . GLU A 1 267 ? 3.366 13.986 -17.341 1.00 90.31 267 GLU A CA 1
ATOM 2127 C C . GLU A 1 267 ? 3.997 15.128 -16.535 1.00 90.31 267 GLU A C 1
ATOM 2129 O O . GLU A 1 267 ? 3.370 16.169 -16.330 1.00 90.31 267 GLU A O 1
ATOM 2134 N N . VAL A 1 268 ? 5.252 14.962 -16.106 1.00 86.25 268 VAL A N 1
ATOM 2135 C CA . VAL A 1 268 ? 5.984 15.998 -15.363 1.00 86.25 268 VAL A CA 1
ATOM 2136 C C . VAL A 1 268 ? 6.125 17.266 -16.205 1.00 86.25 268 VAL A C 1
ATOM 2138 O O . VAL A 1 268 ? 5.859 18.358 -15.709 1.00 86.25 268 VAL A O 1
ATOM 2141 N N . ALA A 1 269 ? 6.477 17.139 -17.486 1.00 83.81 269 ALA A N 1
ATOM 2142 C CA . ALA A 1 269 ? 6.593 18.281 -18.390 1.00 83.81 269 ALA A CA 1
ATOM 2143 C C . ALA A 1 269 ? 5.267 19.040 -18.570 1.00 83.81 269 ALA A C 1
ATOM 2145 O O . ALA A 1 269 ? 5.275 20.267 -18.612 1.00 83.81 269 ALA A O 1
ATOM 2146 N N . ALA A 1 270 ? 4.133 18.336 -18.624 1.00 84.19 270 ALA A N 1
ATOM 2147 C CA . ALA A 1 270 ? 2.814 18.960 -18.743 1.00 84.19 270 ALA A CA 1
ATOM 2148 C C . ALA A 1 270 ? 2.411 19.776 -17.498 1.00 84.19 270 ALA A C 1
ATOM 2150 O O . ALA A 1 270 ? 1.654 20.737 -17.618 1.00 84.19 270 ALA A O 1
ATOM 2151 N N . HIS A 1 271 ? 2.927 19.417 -16.318 1.00 82.00 271 HIS A N 1
ATOM 2152 C CA . HIS A 1 271 ? 2.628 20.094 -15.049 1.00 82.00 271 HIS A CA 1
ATOM 2153 C C . HIS A 1 271 ? 3.605 21.222 -14.701 1.00 82.00 271 HIS A C 1
ATOM 2155 O O . HIS A 1 271 ? 3.336 22.028 -13.808 1.00 82.00 271 HIS A O 1
ATOM 2161 N N . LEU A 1 272 ? 4.745 21.294 -15.385 1.00 76.50 272 LEU A N 1
ATOM 2162 C CA . LEU A 1 272 ? 5.744 22.327 -15.165 1.00 76.50 272 LEU A CA 1
ATOM 2163 C C . LEU A 1 272 ? 5.406 23.560 -15.999 1.00 76.50 272 LEU A C 1
ATOM 2165 O O . LEU A 1 272 ? 5.710 23.629 -17.186 1.00 76.50 272 LEU A O 1
ATOM 2169 N N . VAL A 1 273 ? 4.789 24.545 -15.351 1.00 71.50 273 VAL A N 1
ATOM 2170 C CA . VAL A 1 273 ? 4.436 25.836 -15.950 1.00 71.50 273 VAL A CA 1
ATOM 2171 C C . VAL A 1 273 ? 5.194 26.980 -15.280 1.00 71.50 273 VAL A C 1
ATOM 2173 O O . VAL A 1 273 ? 5.373 26.995 -14.064 1.00 71.50 273 VAL A O 1
ATOM 2176 N N . SER A 1 274 ? 5.616 27.962 -16.072 1.00 70.81 274 SER A N 1
ATOM 2177 C CA . SER A 1 274 ? 6.139 29.246 -15.604 1.00 70.81 274 SER A CA 1
ATOM 2178 C C . SER A 1 274 ? 5.320 30.354 -16.246 1.00 70.81 274 SER A C 1
ATOM 2180 O O . SER A 1 274 ? 5.165 30.378 -17.461 1.00 70.81 274 SER A O 1
ATOM 2182 N N . GLU A 1 275 ? 4.763 31.250 -15.430 1.00 77.19 275 GLU A N 1
ATOM 2183 C CA . GLU A 1 275 ? 3.897 32.350 -15.896 1.00 77.19 275 GLU A CA 1
ATOM 2184 C C . GLU A 1 275 ? 2.688 31.887 -16.740 1.00 77.19 275 GLU A C 1
ATOM 2186 O O . GLU A 1 275 ? 2.164 32.633 -17.560 1.00 77.19 275 GLU A O 1
ATOM 2191 N N . GLY A 1 276 ? 2.214 30.656 -16.515 1.00 71.75 276 GLY A N 1
ATOM 2192 C CA . GLY A 1 276 ? 1.093 30.063 -17.255 1.00 71.75 276 GLY A CA 1
ATOM 2193 C C . GLY A 1 276 ? 1.488 29.342 -18.546 1.00 71.75 276 GLY A C 1
ATOM 2194 O O . GLY A 1 276 ? 0.626 28.723 -19.163 1.00 71.75 276 GLY A O 1
ATOM 2195 N N . GLU A 1 277 ? 2.770 29.351 -18.917 1.00 69.44 277 GLU A N 1
ATOM 2196 C CA . GLU A 1 277 ? 3.286 28.670 -20.105 1.00 69.44 277 GLU A CA 1
ATOM 2197 C C . GLU A 1 277 ? 4.077 27.403 -19.733 1.00 69.44 277 GLU A C 1
ATOM 2199 O O . GLU A 1 277 ? 4.814 27.414 -18.741 1.00 69.44 277 GLU A O 1
ATOM 2204 N N . PRO A 1 278 ? 3.981 26.308 -20.512 1.00 68.50 278 PRO A N 1
ATOM 2205 C CA . PRO A 1 278 ? 4.770 25.102 -20.275 1.00 68.50 278 PRO A CA 1
ATOM 2206 C C . PRO A 1 278 ? 6.279 25.372 -20.337 1.00 68.50 278 PRO A C 1
ATOM 2208 O O . PRO A 1 278 ? 6.791 25.919 -21.319 1.00 68.50 278 PRO A O 1
ATOM 2211 N N . LEU A 1 279 ? 7.009 24.925 -19.316 1.00 69.31 279 LEU A N 1
ATOM 2212 C CA . LEU A 1 279 ? 8.466 24.931 -19.306 1.00 69.31 279 LEU A CA 1
ATOM 2213 C C . LEU A 1 279 ? 8.991 23.932 -20.347 1.00 69.31 279 LEU A C 1
ATOM 2215 O O . LEU A 1 279 ? 8.646 22.751 -20.343 1.00 69.31 279 LEU A O 1
ATOM 2219 N N . ARG A 1 280 ? 9.852 24.409 -21.251 1.00 63.66 280 ARG A N 1
ATOM 2220 C CA . ARG A 1 280 ? 10.538 23.585 -22.260 1.00 63.66 280 ARG A CA 1
ATOM 2221 C C . ARG A 1 280 ? 11.998 23.381 -21.850 1.00 63.66 280 ARG A C 1
ATOM 2223 O O . ARG A 1 280 ? 12.590 24.281 -21.266 1.00 63.66 280 ARG A O 1
ATOM 2230 N N . GLY A 1 281 ? 12.577 22.224 -22.178 1.00 59.09 281 GLY A N 1
ATOM 2231 C CA . GLY A 1 281 ? 13.999 21.947 -21.916 1.00 59.09 281 GLY A CA 1
ATOM 2232 C C . GLY A 1 281 ? 14.306 21.521 -20.475 1.00 59.09 281 GLY A C 1
ATOM 2233 O O . GLY A 1 281 ? 15.260 22.005 -19.868 1.00 59.09 281 GLY A O 1
ATOM 2234 N N . LEU A 1 282 ? 13.504 20.611 -19.908 1.00 57.81 282 LEU A N 1
ATOM 2235 C CA . LEU A 1 282 ? 13.829 19.939 -18.642 1.00 57.81 282 LEU A CA 1
ATOM 2236 C C . LEU A 1 282 ? 15.225 19.307 -18.722 1.00 57.81 282 LEU A C 1
ATOM 2238 O O . LEU A 1 282 ? 15.453 18.434 -19.557 1.00 57.81 282 LEU A O 1
ATOM 2242 N N . GLY A 1 283 ? 16.142 19.791 -17.878 1.00 56.25 283 GLY A N 1
ATOM 2243 C CA . GLY A 1 283 ? 17.550 19.375 -17.847 1.00 56.25 283 GLY A CA 1
ATOM 2244 C C . GLY A 1 283 ? 18.507 20.168 -18.742 1.00 56.25 283 GLY A C 1
ATOM 2245 O O . GLY A 1 283 ? 19.718 19.998 -18.621 1.00 56.25 283 GLY A O 1
ATOM 2246 N N . GLU A 1 284 ? 18.005 21.052 -19.609 1.00 56.78 284 GLU A N 1
ATOM 2247 C CA . GLU A 1 284 ? 18.830 21.869 -20.517 1.00 56.78 284 GLU A CA 1
ATOM 2248 C C . GLU A 1 284 ? 19.204 23.227 -19.902 1.00 56.78 284 GLU A C 1
ATOM 2250 O O . GLU A 1 284 ? 20.242 23.807 -20.226 1.00 56.78 284 GLU A O 1
ATOM 2255 N N . THR A 1 285 ? 18.415 23.722 -18.946 1.00 47.47 285 THR A N 1
ATOM 2256 C CA . THR A 1 285 ? 18.750 24.916 -18.162 1.00 47.47 285 THR A CA 1
ATOM 2257 C C . THR A 1 285 ? 19.674 24.573 -16.994 1.00 47.47 285 THR A C 1
ATOM 2259 O O . THR A 1 285 ? 19.220 24.258 -15.892 1.00 47.47 285 THR A O 1
ATOM 2262 N N . GLN A 1 286 ? 20.988 24.708 -17.197 1.00 43.56 286 GLN A N 1
ATOM 2263 C CA . GLN A 1 286 ? 21.928 24.936 -16.094 1.00 43.56 286 GLN A CA 1
ATOM 2264 C C . GLN A 1 286 ? 21.589 26.279 -15.424 1.00 43.56 286 GLN A C 1
ATOM 2266 O O . GLN A 1 286 ? 22.098 27.316 -15.837 1.00 43.56 286 GLN A O 1
ATOM 2271 N N . GLY A 1 287 ? 20.704 26.302 -14.424 1.00 44.69 287 GLY A N 1
ATOM 2272 C CA . GLY A 1 287 ? 20.459 27.555 -13.699 1.00 44.69 287 GLY A CA 1
ATOM 2273 C C . GLY A 1 287 ? 19.185 27.707 -12.880 1.00 44.69 287 GLY A C 1
ATOM 2274 O O . GLY A 1 287 ? 18.991 28.785 -12.328 1.00 44.69 287 GLY A O 1
ATOM 2275 N N . ILE A 1 288 ? 18.323 26.695 -12.746 1.00 45.06 288 ILE A N 1
ATOM 2276 C CA . ILE A 1 288 ? 17.203 26.808 -11.800 1.00 45.06 288 ILE A CA 1
ATOM 2277 C C . ILE A 1 288 ? 17.698 26.386 -10.414 1.00 45.06 288 ILE A C 1
ATOM 2279 O O . ILE A 1 288 ? 17.803 25.204 -10.092 1.00 45.06 288 ILE A O 1
ATOM 2283 N N . VAL A 1 289 ? 18.043 27.382 -9.597 1.00 37.66 289 VAL A N 1
ATOM 2284 C CA . VAL A 1 289 ? 18.243 27.208 -8.157 1.00 37.66 289 VAL A CA 1
ATOM 2285 C C . VAL A 1 289 ? 16.872 26.982 -7.525 1.00 37.66 289 VAL A C 1
ATOM 2287 O O . VAL A 1 289 ? 16.070 27.908 -7.434 1.00 37.66 289 VAL A O 1
ATOM 2290 N N . PHE A 1 290 ? 16.608 25.766 -7.052 1.00 39.12 290 PHE A N 1
ATOM 2291 C CA . PHE A 1 290 ? 15.549 25.544 -6.070 1.00 39.12 290 PHE A CA 1
ATOM 2292 C C . PHE A 1 290 ? 16.027 26.127 -4.736 1.00 39.12 290 PHE A C 1
ATOM 2294 O O . PHE A 1 290 ? 16.816 25.503 -4.024 1.00 39.12 290 PHE A O 1
ATOM 2301 N N . ILE A 1 291 ? 15.604 27.350 -4.414 1.00 31.23 291 ILE A N 1
ATOM 2302 C CA . ILE A 1 291 ? 15.736 27.869 -3.050 1.00 31.23 291 ILE A CA 1
ATOM 2303 C C . ILE A 1 291 ? 14.695 27.125 -2.208 1.00 31.23 291 ILE A C 1
ATOM 2305 O O . ILE A 1 291 ? 13.513 27.128 -2.549 1.00 31.23 291 ILE A O 1
ATOM 2309 N N . ARG A 1 292 ? 15.175 26.425 -1.176 1.00 36.88 292 ARG A N 1
ATOM 2310 C CA . ARG A 1 292 ? 14.350 25.743 -0.171 1.00 36.88 292 ARG A CA 1
ATOM 2311 C C . ARG A 1 292 ? 13.561 26.729 0.675 1.00 36.88 292 ARG A C 1
ATOM 2313 O O . ARG A 1 292 ? 14.142 27.788 1.003 1.00 36.88 292 ARG A O 1
#

Sequence (292 aa):
MGKCLKCIFISASIVLMSCNKTSDDTFFTTKVVPILENKCATCHGIEQDSYDKFMASGNEGYFYFPLKEGRIVDVETIYKVSISDDRVDFDEKARFSRLLRNPLTEDYGGIPHKGLDIFYSTDDKDYQTLHTWVAQEIAKNPNTTPELSAHIQFFKDEVQPVFIRNGCFLSSCHGPLTFTDLKLQPPMPDGVFSEAMVRSNRASFLGKVTHFVNLDGDLNRSRLITKNIPIKEGGIHQRGGNNQFFESFADEDVKTILKWLEMEKAEVAAHLVSEGEPLRGLGETQGIVFIR

pLDDT: mean 85.21, std 18.6, range [27.59, 98.62]

Foldseek 3Di:
DDDDDDDPPPPPPPPPPPPLPFLPPPLCVVQVQVLCLVQPCVPAEDAPVCVVVVVVVPCPLPRHAYDDPSHGPDSRVNSVSCPDCQAQPLADQLCVGLVLQCQEDVLQPHDDHPSHHPHDDCPPPSSVSSNVVSRVSSVVPRDDDDDDDPLLVLCVPQQVVLCVVLCVLPCQHQDPPHPDQQHARAAGNVRDDDSVRSVVNVCSDCDPRDDQADLLDDRCPRVVNQCAEAVVQVHDDDPVHHPRRAHHCVGPSNVSVSVSSVVVSVVVQVPCDDPNHGDPRRNNDPDDDPDD